Protein AF-A0A672RTH5-F1 (afdb_monomer_lite)

Radius of gyration: 23.2 Å; chains: 1; bounding box: 50×51×64 Å

Sequence (194 aa):
MLYKANLQDRAVLAMWSEKVSTVQQLNTDTLFKPFNPLLILLELYTNLVLFCKEQHFNREQTSVLISIIKTVHQFNTETPLNNTDHCMTYCSELLLCHSVRRPPFSIDLFSSEQVTLILFYFINTYMRHYFLYKCIFTPEVWSSLNSELRTIVQKEVRDEVMRLTSQLQQRLQDSADQLNDAISKLETNIKVKK

Organism: Sinocyclocheilus grahami (NCBI:txid75366)

Secondary structure (DSSP, 8-state):
------HHHHHHHHHHHHHHHHHHHTTTS-TT--S-HHHHHHHHHHHHHHHHHHTT--HHHHHHHHHHHHHHHHHHHT-SS--HHHHHHHHHHHHHHTTS-BTTTB---S-HHHHHHHHHHHHHHTGGGHHHHHHHH-HHHHHHS-HHHHHHHHHHHHHHHHHHHHHHHHHHHHHHHHHHHHHHHHHHHHHHT-

Foldseek 3Di:
DDDDDDPVVVVVVVVVVVVVVVVVVVQPVVPPQLDDVVVVLVVVLVVLVVLCVVVVADPVLSVLLSVLVVVLLCVLLVDLDDCLVVSLVSSLVSVVQACDDDPPRYDNRDHPVRSVVSSVCCCVPVSVCSVVSSCNRHVVNVVPDDPVVNVVSSVVVVVVVVVVVVVVVVVVVVVVVVVVVVVVVVVVVVVVVD

Structure (mmCIF, N/CA/C/O backbone):
data_AF-A0A672RTH5-F1
#
_entry.id   AF-A0A672RTH5-F1
#
loop_
_atom_site.group_PDB
_atom_site.id
_atom_site.type_symbol
_atom_site.label_atom_id
_atom_site.label_alt_id
_atom_site.label_comp_id
_atom_site.label_asym_id
_atom_site.label_entity_id
_atom_site.label_seq_id
_atom_site.pdbx_PDB_ins_code
_atom_site.Cartn_x
_atom_site.Cartn_y
_atom_site.Cartn_z
_atom_site.occupancy
_atom_site.B_iso_or_equiv
_atom_site.auth_seq_id
_atom_site.auth_comp_id
_atom_site.auth_asym_id
_atom_site.auth_atom_id
_atom_site.pdbx_PDB_model_num
ATOM 1 N N . MET A 1 1 ? 9.752 -28.899 50.472 1.00 34.78 1 MET A N 1
ATOM 2 C CA . MET A 1 1 ? 8.579 -29.331 49.681 1.00 34.78 1 MET A CA 1
ATOM 3 C C . MET A 1 1 ? 8.695 -28.724 48.293 1.00 34.78 1 MET A C 1
ATOM 5 O O . MET A 1 1 ? 8.242 -27.611 48.074 1.00 34.78 1 MET A O 1
ATOM 9 N N . LEU A 1 2 ? 9.421 -29.405 47.405 1.00 37.06 2 LEU A N 1
ATOM 10 C CA . LEU A 1 2 ? 9.704 -28.939 46.048 1.00 37.06 2 LEU A CA 1
ATOM 11 C C . LEU A 1 2 ? 8.569 -29.382 45.119 1.00 37.06 2 LEU A C 1
ATOM 13 O O . LEU A 1 2 ? 8.222 -30.563 45.079 1.00 37.06 2 LEU A O 1
ATOM 17 N N . TYR A 1 3 ? 7.981 -28.406 44.429 1.00 34.62 3 TYR A N 1
ATOM 18 C CA . TYR A 1 3 ? 6.912 -28.563 43.447 1.00 34.62 3 TYR A CA 1
ATOM 19 C C . TYR A 1 3 ? 7.301 -29.612 42.392 1.00 34.62 3 TYR A C 1
ATOM 21 O O . TYR A 1 3 ? 8.309 -29.466 41.699 1.00 34.62 3 TYR A O 1
ATOM 29 N N . LYS A 1 4 ? 6.496 -30.673 42.262 1.00 40.03 4 LYS A N 1
ATOM 30 C CA . LYS A 1 4 ? 6.578 -31.620 41.144 1.00 40.03 4 LYS A CA 1
ATOM 31 C C . LYS A 1 4 ? 6.144 -30.887 39.872 1.00 40.03 4 LYS A C 1
ATOM 33 O O . LYS A 1 4 ? 4.951 -30.755 39.619 1.00 40.03 4 LYS A O 1
ATOM 38 N N . ALA A 1 5 ? 7.107 -30.400 39.094 1.00 41.06 5 ALA A N 1
ATOM 39 C CA . ALA A 1 5 ? 6.863 -29.944 37.731 1.00 41.06 5 ALA A CA 1
ATOM 40 C C . ALA A 1 5 ? 6.354 -31.134 36.901 1.00 41.06 5 ALA A C 1
ATOM 42 O O . ALA A 1 5 ? 6.990 -32.189 36.841 1.00 41.06 5 ALA A O 1
ATOM 43 N N . ASN A 1 6 ? 5.161 -30.970 36.341 1.00 49.91 6 ASN A N 1
ATOM 44 C CA . ASN A 1 6 ? 4.395 -32.003 35.665 1.00 49.91 6 ASN A CA 1
ATOM 45 C C . ASN A 1 6 ? 5.096 -32.416 34.353 1.00 49.91 6 ASN A C 1
ATOM 47 O O . ASN A 1 6 ? 5.526 -31.565 33.576 1.00 49.91 6 ASN A O 1
ATOM 51 N N . LEU A 1 7 ? 5.231 -33.719 34.093 1.00 45.44 7 LEU A N 1
ATOM 52 C CA . LEU A 1 7 ? 5.937 -34.261 32.916 1.00 45.44 7 LEU A CA 1
ATOM 53 C C . LEU A 1 7 ? 5.303 -33.832 31.578 1.00 45.44 7 LEU A C 1
ATOM 55 O O . LEU A 1 7 ? 6.004 -33.730 30.573 1.00 45.44 7 LEU A O 1
ATOM 59 N N . GLN A 1 8 ? 4.003 -33.524 31.575 1.00 48.47 8 GLN A N 1
ATOM 60 C CA . GLN A 1 8 ? 3.289 -33.007 30.404 1.00 48.47 8 GLN A CA 1
ATOM 61 C C . GLN A 1 8 ? 3.732 -31.598 29.987 1.00 48.47 8 GLN A C 1
ATOM 63 O O . GLN A 1 8 ? 3.808 -31.334 28.790 1.00 48.47 8 GLN A O 1
ATOM 68 N N . ASP A 1 9 ? 4.121 -30.732 30.927 1.00 51.22 9 ASP A N 1
ATOM 69 C CA . ASP A 1 9 ? 4.593 -29.374 30.608 1.00 51.22 9 ASP A CA 1
ATOM 70 C C . ASP A 1 9 ? 5.939 -29.400 29.879 1.00 51.22 9 ASP A C 1
ATOM 72 O O . ASP A 1 9 ? 6.172 -28.657 28.928 1.00 51.22 9 ASP A O 1
ATOM 76 N N . ARG A 1 10 ? 6.829 -30.322 30.267 1.00 51.97 10 ARG A N 1
ATOM 77 C CA . ARG A 1 10 ? 8.128 -30.487 29.601 1.00 51.97 10 ARG A CA 1
ATOM 78 C C . ARG A 1 10 ? 7.992 -31.015 28.179 1.00 51.97 10 ARG A C 1
ATOM 80 O O . ARG A 1 10 ? 8.749 -30.586 27.318 1.00 51.97 10 ARG A O 1
ATOM 87 N N . ALA A 1 11 ? 7.033 -31.906 27.929 1.00 56.34 11 ALA A N 1
ATOM 88 C CA . ALA A 1 11 ? 6.763 -32.418 26.588 1.00 56.34 11 ALA A CA 1
ATOM 89 C C . ALA A 1 11 ? 6.192 -31.327 25.670 1.00 56.34 11 ALA A C 1
ATOM 91 O O . ALA A 1 11 ? 6.609 -31.214 24.521 1.00 56.34 11 ALA A O 1
ATOM 92 N N . VAL A 1 12 ? 5.293 -30.482 26.185 1.00 56.56 12 VAL A N 1
ATOM 93 C CA . VAL A 1 12 ? 4.728 -29.360 25.421 1.00 56.56 12 VAL A CA 1
ATOM 94 C C . VAL A 1 12 ? 5.788 -28.297 25.139 1.00 56.56 12 VAL A C 1
ATOM 96 O O . VAL A 1 12 ? 5.884 -27.851 24.000 1.00 56.56 12 VAL A O 1
ATOM 99 N N . LEU A 1 13 ? 6.625 -27.945 26.120 1.00 49.12 13 LEU A N 1
ATOM 100 C CA . LEU A 1 13 ? 7.729 -26.993 25.944 1.00 49.12 13 LEU A CA 1
ATOM 101 C C . LEU A 1 13 ? 8.818 -27.522 25.003 1.00 49.12 13 LEU A C 1
ATOM 103 O O . LEU A 1 13 ? 9.330 -26.763 24.185 1.00 49.12 13 LEU A O 1
ATOM 107 N N . ALA A 1 14 ? 9.142 -28.816 25.070 1.00 61.72 14 ALA A N 1
ATOM 108 C CA . ALA A 1 14 ? 10.072 -29.453 24.140 1.00 61.72 14 ALA A CA 1
ATOM 109 C C . ALA A 1 14 ? 9.509 -29.459 22.713 1.00 61.72 14 ALA A C 1
ATOM 111 O O . ALA A 1 14 ? 10.205 -29.063 21.786 1.00 61.72 14 ALA A O 1
ATOM 112 N N . MET A 1 15 ? 8.228 -29.798 22.551 1.00 56.53 15 MET A N 1
ATOM 113 C CA . MET A 1 15 ? 7.546 -29.768 21.257 1.00 56.53 15 MET A CA 1
ATOM 114 C C . MET A 1 15 ? 7.416 -28.337 20.706 1.00 56.53 15 MET A C 1
ATOM 116 O O . MET A 1 15 ? 7.514 -28.131 19.499 1.00 56.53 15 MET A O 1
ATOM 120 N N . TRP A 1 16 ? 7.225 -27.333 21.569 1.00 44.50 16 TRP A N 1
ATOM 121 C CA . TRP A 1 16 ? 7.252 -25.917 21.186 1.00 44.50 16 TRP A CA 1
ATOM 122 C C . TRP A 1 16 ? 8.653 -25.479 20.755 1.00 44.50 16 TRP A C 1
ATOM 124 O O . TRP A 1 16 ? 8.796 -24.872 19.700 1.00 44.50 16 TRP A O 1
ATOM 134 N N . SER A 1 17 ? 9.689 -25.839 21.515 1.00 49.50 17 SER A N 1
ATOM 135 C CA . SER A 1 17 ? 11.092 -25.542 21.198 1.00 49.50 17 SER A CA 1
ATOM 136 C C . SER A 1 17 ? 11.532 -26.201 19.888 1.00 49.50 17 SER A C 1
ATOM 138 O O . SER A 1 17 ? 12.190 -25.573 19.062 1.00 49.50 17 SER A O 1
ATOM 140 N N . GLU A 1 18 ? 11.124 -27.447 19.658 1.00 57.69 18 GLU A N 1
ATOM 141 C CA . GLU A 1 18 ? 11.403 -28.200 18.436 1.00 57.69 18 GLU A CA 1
ATOM 142 C C . GLU A 1 18 ? 10.660 -27.609 17.233 1.00 57.69 18 GLU A C 1
ATOM 144 O O . GLU A 1 18 ? 11.267 -27.401 16.184 1.00 57.69 18 GLU A O 1
ATOM 149 N N . LYS A 1 19 ? 9.384 -27.226 17.384 1.00 53.62 19 LYS A N 1
ATOM 150 C CA . LYS A 1 19 ? 8.639 -26.525 16.325 1.00 53.62 19 LYS A CA 1
ATOM 151 C C . LYS A 1 19 ? 9.220 -25.146 16.016 1.00 53.62 19 LYS A C 1
ATOM 153 O O . LYS A 1 19 ? 9.331 -24.806 14.843 1.00 53.62 19 LYS A O 1
ATOM 158 N N . VAL A 1 20 ? 9.639 -24.378 17.023 1.00 50.31 20 VAL A N 1
ATOM 159 C CA . VAL A 1 20 ? 10.316 -23.080 16.837 1.00 50.31 20 VAL A CA 1
ATOM 160 C C . VAL A 1 20 ? 11.661 -23.265 16.125 1.00 50.31 20 VAL A C 1
ATOM 162 O O . VAL A 1 20 ? 11.949 -22.538 15.177 1.00 50.31 20 VAL A O 1
ATOM 165 N N . SER A 1 21 ? 12.428 -24.294 16.493 1.00 45.19 21 SER A N 1
ATOM 166 C CA . SER A 1 21 ? 13.703 -24.636 15.844 1.00 45.19 21 SER A CA 1
ATOM 167 C C . SER A 1 21 ? 13.509 -25.118 14.402 1.00 45.19 21 SER A C 1
ATOM 169 O O . SER A 1 21 ? 14.270 -24.739 13.518 1.00 45.19 21 SER A O 1
ATOM 171 N N . THR A 1 22 ? 12.445 -25.881 14.133 1.00 43.81 22 THR A N 1
ATOM 172 C CA . THR A 1 22 ? 12.077 -26.348 12.785 1.00 43.81 22 THR A CA 1
ATOM 173 C C . THR A 1 22 ? 11.632 -25.181 11.899 1.00 43.81 22 THR A C 1
ATOM 175 O O . THR A 1 22 ? 11.985 -25.125 10.726 1.00 43.81 22 THR A O 1
ATOM 178 N N . VAL A 1 23 ? 10.913 -24.199 12.459 1.00 46.53 23 VAL A N 1
ATOM 179 C CA . VAL A 1 23 ? 10.558 -22.945 11.769 1.00 46.53 23 VAL A CA 1
ATOM 180 C C . VAL A 1 23 ? 11.800 -22.083 11.505 1.00 46.53 23 VAL A C 1
ATOM 182 O O . VAL A 1 23 ? 11.889 -21.449 10.456 1.00 46.53 23 VAL A O 1
ATOM 185 N N . GLN A 1 24 ? 12.789 -22.094 12.403 1.00 45.06 24 GLN A N 1
ATOM 186 C CA . GLN A 1 24 ? 14.072 -21.413 12.199 1.00 45.06 24 GLN A CA 1
ATOM 187 C C . GLN A 1 24 ? 14.968 -22.121 11.164 1.00 45.06 24 GLN A C 1
ATOM 189 O O . GLN A 1 24 ? 15.639 -21.438 10.395 1.00 45.06 24 GLN A O 1
ATOM 194 N N . GLN A 1 25 ? 14.946 -23.457 11.091 1.00 40.00 25 GLN A N 1
ATOM 195 C CA . GLN A 1 25 ? 15.714 -24.260 10.122 1.00 40.00 25 GLN A CA 1
ATOM 196 C C . GLN A 1 25 ? 15.083 -24.295 8.723 1.00 40.00 25 GLN A C 1
ATOM 198 O O . GLN A 1 25 ? 15.799 -24.249 7.728 1.00 40.00 25 GLN A O 1
ATOM 203 N N . LEU A 1 26 ? 13.752 -24.261 8.605 1.00 44.50 26 LEU A N 1
ATOM 204 C CA . LEU A 1 26 ? 13.079 -24.071 7.309 1.00 44.50 26 LEU A CA 1
ATOM 205 C C . LEU A 1 26 ? 13.414 -22.718 6.656 1.00 44.50 26 LEU A C 1
ATOM 207 O O . LEU A 1 26 ? 13.150 -22.526 5.473 1.00 44.50 26 LEU A O 1
ATOM 211 N N . ASN A 1 27 ? 14.020 -21.796 7.408 1.00 44.34 27 ASN A N 1
ATOM 212 C CA . ASN A 1 27 ? 14.435 -20.480 6.939 1.00 44.34 27 ASN A CA 1
ATOM 213 C C . ASN A 1 27 ? 15.866 -20.462 6.359 1.00 44.34 27 ASN A C 1
ATOM 215 O O . ASN A 1 27 ? 16.249 -19.476 5.729 1.00 44.34 27 ASN A O 1
ATOM 219 N N . THR A 1 28 ? 16.672 -21.516 6.559 1.00 38.19 28 THR A N 1
ATOM 220 C CA . THR A 1 28 ? 18.090 -21.526 6.147 1.00 38.19 28 THR A CA 1
ATOM 221 C C . THR A 1 28 ? 18.348 -22.172 4.784 1.00 38.19 28 THR A C 1
ATOM 223 O O . THR A 1 28 ? 19.305 -21.779 4.122 1.00 38.19 28 THR A O 1
ATOM 226 N N . ASP A 1 29 ? 17.477 -23.071 4.310 1.00 37.25 29 ASP A N 1
ATOM 227 C CA . ASP A 1 29 ? 17.684 -23.791 3.037 1.00 37.25 29 ASP A CA 1
ATOM 228 C C . ASP A 1 29 ? 17.008 -23.132 1.813 1.00 37.25 29 ASP A C 1
ATOM 230 O O . ASP A 1 29 ? 17.307 -23.467 0.668 1.00 37.25 29 ASP A O 1
ATOM 234 N N . THR A 1 30 ? 16.172 -22.103 2.005 1.00 44.94 30 THR A N 1
ATOM 235 C CA . THR A 1 30 ? 15.663 -21.215 0.934 1.00 44.94 30 THR A CA 1
ATOM 236 C C . THR A 1 30 ? 16.650 -20.090 0.600 1.00 44.94 30 THR A C 1
ATOM 238 O O . THR A 1 30 ? 16.316 -18.903 0.615 1.00 44.94 30 THR A O 1
ATOM 241 N N . LEU A 1 31 ? 17.888 -20.469 0.283 1.00 41.38 31 LEU A N 1
ATOM 242 C CA . LEU A 1 31 ? 19.072 -19.613 0.137 1.00 41.38 31 LEU A CA 1
ATOM 243 C C . LEU A 1 31 ? 19.035 -18.578 -1.017 1.00 41.38 31 LEU A C 1
ATOM 245 O O . LEU A 1 31 ? 20.092 -18.175 -1.476 1.00 41.38 31 LEU A O 1
ATOM 249 N N . PHE A 1 32 ? 17.884 -18.112 -1.517 1.00 44.34 32 PHE A N 1
ATOM 250 C CA . PHE A 1 32 ? 17.842 -16.988 -2.477 1.00 44.34 32 PHE A CA 1
ATOM 251 C C . PHE A 1 32 ? 16.507 -16.213 -2.547 1.00 44.34 32 PHE A C 1
ATOM 253 O O . PHE A 1 32 ? 16.182 -15.625 -3.576 1.00 44.34 32 PHE A O 1
ATOM 260 N N . LYS A 1 33 ? 15.730 -16.135 -1.457 1.00 47.97 33 LYS A N 1
ATOM 261 C CA . LYS A 1 33 ? 14.714 -15.073 -1.291 1.00 47.97 33 LYS A CA 1
ATOM 262 C C . LYS A 1 33 ? 14.813 -14.488 0.118 1.00 47.97 33 LYS A C 1
ATOM 264 O O . LYS A 1 33 ? 14.181 -15.010 1.026 1.00 47.97 33 LYS A O 1
ATOM 269 N N . PRO A 1 34 ? 15.598 -13.416 0.322 1.00 53.06 34 PRO A N 1
ATOM 270 C CA . PRO A 1 34 ? 15.843 -12.872 1.659 1.00 53.06 34 PRO A CA 1
ATOM 271 C C . PRO A 1 34 ? 14.589 -12.301 2.349 1.00 53.06 34 PRO A C 1
ATOM 273 O O . PRO A 1 34 ? 14.655 -11.972 3.529 1.00 53.06 34 PRO A O 1
ATOM 276 N N . PHE A 1 35 ? 13.447 -12.210 1.654 1.00 62.56 35 PHE A N 1
ATOM 277 C CA . PHE A 1 35 ? 12.228 -11.565 2.139 1.00 62.56 35 PHE A CA 1
ATOM 278 C C . PHE A 1 35 ? 10.997 -12.405 1.812 1.00 62.56 35 PHE A C 1
ATOM 280 O O . PHE A 1 35 ? 10.855 -12.870 0.682 1.00 62.56 35 PHE A O 1
ATOM 287 N N . ASN A 1 36 ? 10.097 -12.573 2.788 1.00 75.62 36 ASN A N 1
ATOM 288 C CA . ASN A 1 36 ? 8.790 -13.192 2.578 1.00 75.62 36 ASN A CA 1
ATOM 289 C C . ASN A 1 36 ? 7.827 -12.134 2.001 1.00 75.62 36 ASN A C 1
ATOM 291 O O . ASN A 1 36 ? 7.369 -11.269 2.754 1.00 75.62 36 ASN A O 1
ATOM 295 N N . PRO A 1 37 ? 7.492 -12.175 0.694 1.00 81.62 37 PRO A N 1
ATOM 296 C CA . PRO A 1 37 ? 6.686 -11.128 0.065 1.00 81.62 37 PRO A CA 1
ATOM 297 C C . PRO A 1 37 ? 5.275 -11.043 0.662 1.00 81.62 37 PRO A C 1
ATOM 299 O O . PRO A 1 37 ? 4.677 -9.971 0.701 1.00 81.62 37 PRO A O 1
ATOM 302 N N . LEU A 1 38 ? 4.751 -12.162 1.178 1.00 83.50 38 LEU A N 1
ATOM 303 C CA . LEU A 1 38 ? 3.429 -12.209 1.800 1.00 83.50 38 LEU A CA 1
ATOM 304 C C . LEU A 1 38 ? 3.384 -11.424 3.111 1.00 83.50 38 LEU A C 1
ATOM 306 O O . LEU A 1 38 ? 2.392 -10.747 3.365 1.00 83.50 38 LEU A O 1
ATOM 310 N N . LEU A 1 39 ? 4.447 -11.484 3.920 1.00 83.50 39 LEU A N 1
ATOM 311 C CA . LEU A 1 39 ? 4.517 -10.750 5.187 1.00 83.50 39 LEU A CA 1
ATOM 312 C C . LEU A 1 39 ? 4.498 -9.238 4.941 1.00 83.50 39 LEU A C 1
ATOM 314 O O . LEU A 1 39 ? 3.754 -8.508 5.586 1.00 83.50 39 LEU A O 1
ATOM 318 N N . ILE A 1 40 ? 5.257 -8.795 3.942 1.00 86.31 40 ILE A N 1
ATOM 319 C CA . ILE A 1 40 ? 5.381 -7.383 3.577 1.00 86.31 40 ILE A CA 1
ATOM 320 C C . ILE A 1 40 ? 4.063 -6.844 3.006 1.00 86.31 40 ILE A C 1
ATOM 322 O O . ILE A 1 40 ? 3.649 -5.736 3.341 1.00 86.31 40 ILE A O 1
ATOM 326 N N . LEU A 1 41 ? 3.354 -7.638 2.194 1.00 88.88 41 LEU A N 1
ATOM 327 C CA . LEU A 1 41 ? 2.007 -7.280 1.738 1.00 88.88 41 LEU A CA 1
ATOM 328 C C . LEU A 1 41 ? 1.002 -7.233 2.887 1.00 88.88 41 LEU A C 1
ATOM 330 O O . LEU A 1 41 ? 0.209 -6.297 2.965 1.00 88.88 41 LEU A O 1
ATOM 334 N N . LEU A 1 42 ? 1.017 -8.234 3.770 1.00 87.31 42 LEU A N 1
ATOM 335 C CA . LEU A 1 42 ? 0.124 -8.276 4.925 1.00 87.31 42 LEU A CA 1
ATOM 336 C C . LEU A 1 42 ? 0.301 -7.026 5.785 1.00 87.31 42 LEU A C 1
ATOM 338 O O . LEU A 1 42 ? -0.682 -6.429 6.218 1.00 87.31 42 LEU A O 1
ATOM 342 N N . GLU A 1 43 ? 1.540 -6.613 5.998 1.00 86.75 43 GLU A N 1
ATOM 343 C CA . GLU A 1 43 ? 1.863 -5.419 6.756 1.00 86.75 43 GLU A CA 1
ATOM 344 C C . GLU A 1 43 ? 1.427 -4.133 6.062 1.00 86.75 43 GLU A C 1
ATOM 346 O O . GLU A 1 43 ? 0.786 -3.297 6.698 1.00 86.75 43 GLU A O 1
ATOM 351 N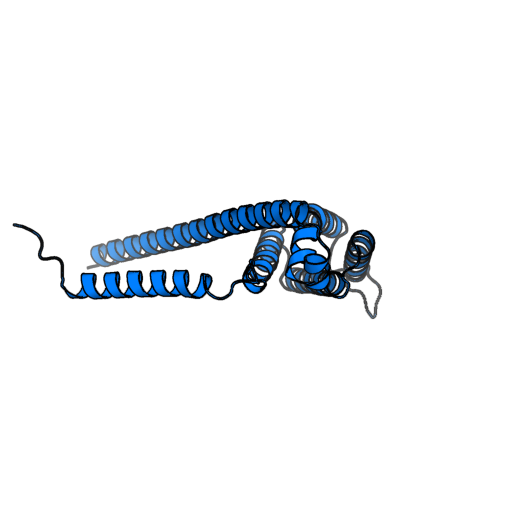 N . LEU A 1 44 ? 1.680 -4.005 4.756 1.00 90.19 44 LEU A N 1
ATOM 352 C CA . LEU A 1 44 ? 1.176 -2.889 3.956 1.00 90.19 44 LEU A CA 1
ATOM 353 C C . LEU A 1 44 ? -0.343 -2.733 4.124 1.00 90.19 44 LEU A C 1
ATOM 355 O O . LEU A 1 44 ? -0.824 -1.648 4.451 1.00 90.19 44 LEU A O 1
ATOM 359 N N . TYR A 1 45 ? -1.106 -3.817 3.956 1.00 93.56 45 TYR A N 1
ATOM 360 C CA . TYR A 1 45 ? -2.564 -3.765 4.085 1.00 93.56 45 TYR A CA 1
ATOM 361 C C . TYR A 1 45 ? -3.027 -3.574 5.532 1.00 93.56 45 TYR A C 1
ATOM 363 O O . TYR A 1 45 ? -4.014 -2.881 5.769 1.00 93.56 45 TYR A O 1
ATOM 371 N N . THR A 1 46 ? -2.311 -4.132 6.509 1.00 91.44 46 THR A N 1
ATOM 372 C CA . THR A 1 46 ? -2.618 -3.937 7.933 1.00 91.44 46 THR A CA 1
ATOM 373 C C . THR A 1 46 ? -2.444 -2.475 8.325 1.00 91.44 46 THR A C 1
ATOM 375 O O . THR A 1 46 ? -3.343 -1.893 8.929 1.00 91.44 46 THR A O 1
ATOM 378 N N . ASN A 1 47 ? -1.326 -1.857 7.942 1.00 91.81 47 ASN A N 1
ATOM 379 C CA . ASN A 1 47 ? -1.056 -0.448 8.211 1.00 91.81 47 ASN A CA 1
ATOM 380 C C . ASN A 1 47 ? -2.063 0.461 7.501 1.00 91.81 47 ASN A C 1
ATOM 382 O O . ASN A 1 47 ? -2.511 1.445 8.089 1.00 91.81 47 ASN A O 1
ATOM 386 N N . LEU A 1 48 ? -2.484 0.102 6.285 1.00 94.69 48 LEU A N 1
ATOM 387 C CA . LEU A 1 48 ? -3.503 0.846 5.551 1.00 94.69 48 LEU A CA 1
ATOM 388 C C . LEU A 1 48 ? -4.871 0.799 6.246 1.00 94.69 48 LEU A C 1
ATOM 390 O O . LEU A 1 48 ? -5.542 1.822 6.359 1.00 94.69 48 LEU A O 1
ATOM 394 N N . VAL A 1 49 ? -5.279 -0.369 6.752 1.00 94.44 49 VAL A N 1
ATOM 395 C CA . VAL A 1 49 ? -6.529 -0.521 7.518 1.00 94.44 49 VAL A CA 1
ATOM 396 C C . VAL A 1 49 ? -6.468 0.251 8.837 1.00 94.44 49 VAL A C 1
ATOM 398 O O . VAL A 1 49 ? -7.458 0.873 9.223 1.00 94.44 49 VAL A O 1
ATOM 401 N N . LEU A 1 50 ? -5.322 0.242 9.524 1.00 93.56 50 LEU A N 1
ATOM 402 C CA . LEU A 1 50 ? -5.128 1.028 10.746 1.00 93.56 50 LEU A CA 1
ATOM 403 C C . LEU A 1 50 ? -5.254 2.526 10.470 1.00 93.56 50 LEU A C 1
ATOM 405 O O . LEU A 1 50 ? -6.013 3.196 11.163 1.00 93.56 50 LEU A O 1
ATOM 409 N N . PHE A 1 51 ? -4.618 3.017 9.405 1.00 95.56 51 PHE A N 1
ATOM 410 C CA . PHE A 1 51 ? -4.774 4.398 8.954 1.00 95.56 51 PHE A CA 1
ATOM 411 C C . PHE A 1 51 ? -6.242 4.744 8.667 1.00 95.56 51 PHE A C 1
ATOM 413 O O . PHE A 1 51 ? -6.748 5.743 9.170 1.00 95.56 51 PHE A O 1
ATOM 420 N N . CYS A 1 52 ? -6.966 3.891 7.933 1.00 96.06 52 CYS A N 1
ATOM 421 C CA . CYS A 1 52 ? -8.395 4.102 7.665 1.00 96.06 52 CYS A CA 1
ATOM 422 C C . CYS A 1 52 ? -9.210 4.207 8.961 1.00 96.06 52 CYS A C 1
ATOM 424 O O . CYS A 1 52 ? -10.102 5.046 9.072 1.00 96.06 52 CYS A O 1
ATOM 426 N N . LYS A 1 53 ? -8.893 3.369 9.955 1.00 94.12 53 LYS A N 1
ATOM 427 C CA . LYS A 1 53 ? -9.554 3.380 11.263 1.00 94.12 53 LYS A CA 1
ATOM 428 C C . LYS A 1 53 ? -9.262 4.666 12.041 1.00 94.12 53 LYS A C 1
ATOM 430 O O . LYS A 1 53 ? -10.185 5.218 12.633 1.00 94.12 53 LYS A O 1
ATOM 435 N N . GLU A 1 54 ? -8.016 5.133 12.037 1.00 95.44 54 GLU A N 1
ATOM 436 C CA . GLU A 1 54 ? -7.598 6.386 12.684 1.00 95.44 54 GLU A CA 1
ATOM 437 C C . GLU A 1 54 ? -8.250 7.616 12.044 1.00 95.44 54 GLU A C 1
ATOM 439 O O . GLU A 1 54 ? -8.623 8.547 12.748 1.00 95.44 54 GLU A O 1
ATOM 444 N N . GLN A 1 55 ? -8.446 7.598 10.722 1.00 94.44 55 GLN A N 1
ATOM 445 C CA . GLN A 1 55 ? -9.123 8.666 9.977 1.00 94.44 55 GLN A CA 1
ATOM 446 C C . GLN A 1 55 ? -10.653 8.504 9.919 1.00 94.44 55 GLN A C 1
ATOM 448 O O . GLN A 1 55 ? -11.327 9.246 9.206 1.00 94.44 55 GLN A O 1
ATOM 453 N N . HIS A 1 56 ? -11.212 7.537 10.657 1.00 95.19 56 HIS A N 1
ATOM 454 C CA . HIS A 1 56 ? -12.648 7.248 10.718 1.00 95.19 56 HIS A CA 1
ATOM 455 C C . HIS A 1 56 ? -13.310 6.992 9.351 1.00 95.19 56 HIS A C 1
ATOM 457 O O . HIS A 1 56 ? -14.473 7.339 9.136 1.00 95.19 56 HIS A O 1
ATOM 463 N N . PHE A 1 57 ? -12.591 6.362 8.421 1.00 93.88 57 PHE A N 1
ATOM 464 C CA . PHE A 1 57 ? -13.150 5.990 7.124 1.00 93.88 57 PHE A CA 1
ATOM 465 C C . PHE A 1 57 ? -14.209 4.898 7.272 1.00 93.88 57 PHE A C 1
ATOM 467 O O . PHE A 1 57 ? -14.078 3.967 8.072 1.00 93.88 57 PHE A O 1
ATOM 474 N N . ASN A 1 58 ? -15.265 4.994 6.466 1.00 92.75 58 ASN A N 1
ATOM 475 C CA . ASN A 1 58 ? -16.296 3.966 6.411 1.00 92.75 58 ASN A CA 1
ATOM 476 C C . ASN A 1 58 ? -15.795 2.707 5.673 1.00 92.75 58 ASN A C 1
ATOM 478 O O . ASN A 1 58 ? -14.668 2.636 5.163 1.00 92.75 58 ASN A O 1
ATOM 482 N N . ARG A 1 59 ? -16.634 1.669 5.647 1.00 91.88 59 ARG A N 1
ATOM 483 C CA . ARG A 1 59 ? -16.280 0.372 5.061 1.00 91.88 59 ARG A CA 1
ATOM 484 C C . ARG A 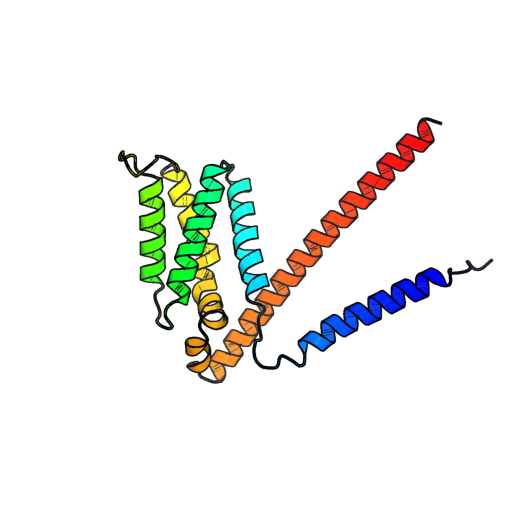1 59 ? -16.002 0.488 3.563 1.00 91.88 59 ARG A C 1
ATOM 486 O O . ARG A 1 59 ? -15.057 -0.125 3.069 1.00 91.88 59 ARG A O 1
ATOM 493 N N . GLU A 1 60 ? -16.807 1.270 2.857 1.00 91.00 60 GLU A N 1
ATOM 494 C CA . GLU A 1 60 ? -16.713 1.493 1.419 1.00 91.00 60 GLU A CA 1
ATOM 495 C C . GLU A 1 60 ? -15.415 2.234 1.069 1.00 91.00 60 GLU A C 1
ATOM 497 O O . GLU A 1 60 ? -14.644 1.760 0.236 1.00 91.00 60 GLU A O 1
ATOM 502 N N . GLN A 1 61 ? -15.116 3.327 1.774 1.00 92.69 61 GLN A N 1
ATOM 503 C CA . GLN A 1 61 ? -13.875 4.101 1.671 1.00 92.69 61 GLN A CA 1
ATOM 504 C C . GLN A 1 61 ? -12.645 3.229 1.920 1.00 92.69 61 GLN A C 1
ATOM 506 O O . GLN A 1 61 ? -11.713 3.224 1.118 1.00 92.69 61 GLN A O 1
ATOM 511 N N . THR A 1 62 ? -12.661 2.441 2.997 1.00 94.38 62 THR A N 1
ATOM 512 C CA . THR A 1 62 ? -11.563 1.527 3.341 1.00 94.38 62 THR A CA 1
ATOM 513 C C . THR A 1 62 ? -11.345 0.493 2.236 1.00 94.38 62 THR A C 1
ATOM 515 O O . THR A 1 62 ? -10.219 0.277 1.793 1.00 94.38 62 THR A O 1
ATOM 518 N N . SER A 1 63 ? -12.424 -0.122 1.741 1.00 93.94 63 SER A N 1
ATOM 519 C CA . SER A 1 63 ? -12.353 -1.120 0.670 1.00 93.94 63 SER A CA 1
ATOM 520 C C . SER A 1 63 ? -11.798 -0.533 -0.628 1.00 93.94 63 SER A C 1
ATOM 522 O O . SER A 1 63 ? -10.964 -1.164 -1.279 1.00 93.94 63 SER A O 1
ATOM 524 N N . VAL A 1 64 ? -12.251 0.664 -1.010 1.00 94.06 64 VAL A N 1
ATOM 525 C CA . VAL A 1 64 ? -11.773 1.345 -2.218 1.00 94.06 64 VAL A CA 1
ATOM 526 C C . VAL A 1 64 ? -10.308 1.726 -2.068 1.00 94.06 64 VAL A C 1
ATOM 528 O O . VAL A 1 64 ? -9.523 1.435 -2.965 1.00 94.06 64 VAL A O 1
ATOM 531 N N . LEU A 1 65 ? -9.902 2.283 -0.925 1.00 95.19 65 LEU A N 1
ATOM 532 C CA . LEU A 1 65 ? -8.511 2.661 -0.704 1.00 95.19 65 LEU A CA 1
ATOM 533 C C . LEU A 1 65 ? -7.568 1.449 -0.744 1.00 95.19 65 LEU A C 1
ATOM 535 O O . LEU A 1 65 ? -6.533 1.502 -1.405 1.00 95.19 65 LEU A O 1
ATOM 539 N N . ILE A 1 66 ? -7.944 0.327 -0.121 1.00 94.88 66 ILE A N 1
ATOM 540 C CA . ILE A 1 66 ? -7.187 -0.932 -0.229 1.00 94.88 66 ILE A CA 1
ATOM 541 C C . ILE A 1 66 ? -7.055 -1.365 -1.692 1.00 94.88 66 ILE A C 1
ATOM 543 O O . ILE A 1 66 ? -5.969 -1.767 -2.114 1.00 94.88 66 ILE A O 1
ATOM 547 N N . SER A 1 67 ? -8.133 -1.261 -2.474 1.00 95.50 67 SER A N 1
ATOM 548 C CA . SER A 1 67 ? -8.104 -1.595 -3.898 1.00 95.50 67 SER A CA 1
ATOM 549 C C . SER A 1 67 ? -7.167 -0.679 -4.685 1.00 95.50 67 SER A C 1
ATOM 551 O O . SER A 1 67 ? -6.372 -1.184 -5.470 1.00 95.50 67 SER A O 1
ATOM 553 N N . ILE A 1 68 ? -7.212 0.638 -4.456 1.00 94.69 68 ILE A N 1
ATOM 554 C CA . ILE A 1 68 ? -6.326 1.611 -5.115 1.00 94.69 68 ILE A CA 1
ATOM 555 C C . ILE A 1 68 ? -4.864 1.260 -4.835 1.00 94.69 68 ILE A C 1
ATOM 557 O O . ILE A 1 68 ? -4.084 1.092 -5.769 1.00 94.69 68 ILE A O 1
ATOM 561 N N . ILE A 1 69 ? -4.495 1.080 -3.563 1.00 95.69 69 ILE A N 1
ATOM 562 C CA . ILE A 1 69 ? -3.112 0.763 -3.180 1.00 95.69 69 ILE A CA 1
ATOM 563 C C . ILE A 1 69 ? -2.664 -0.581 -3.756 1.00 95.69 69 ILE A C 1
ATOM 565 O O . ILE A 1 69 ? -1.539 -0.696 -4.244 1.00 95.69 69 ILE A O 1
ATOM 569 N N . LYS A 1 70 ? -3.544 -1.589 -3.764 1.00 94.94 70 LYS A N 1
ATOM 570 C CA . LYS A 1 70 ? -3.270 -2.878 -4.406 1.00 94.94 70 LYS A CA 1
ATOM 571 C C . LYS A 1 70 ? -2.975 -2.707 -5.896 1.00 94.94 70 LYS A C 1
ATOM 573 O O . LYS A 1 70 ? -1.975 -3.235 -6.375 1.00 94.94 70 LYS A O 1
ATOM 578 N N . THR A 1 71 ? -3.820 -1.976 -6.618 1.00 95.44 71 THR A N 1
ATOM 579 C CA . THR A 1 71 ? -3.674 -1.759 -8.062 1.00 95.44 71 THR A CA 1
ATOM 580 C C . THR A 1 71 ? -2.414 -0.954 -8.385 1.00 95.44 71 THR A C 1
ATOM 582 O O . THR A 1 71 ? -1.671 -1.324 -9.290 1.00 95.44 71 THR A O 1
ATOM 585 N N . VAL A 1 72 ? -2.096 0.077 -7.596 1.00 95.19 72 VAL A N 1
ATOM 586 C CA . VAL A 1 72 ? -0.836 0.828 -7.723 1.00 95.19 72 VAL A CA 1
ATOM 587 C C . VAL A 1 72 ? 0.374 -0.067 -7.451 1.00 95.19 72 VAL A C 1
ATOM 589 O O . VAL A 1 72 ? 1.366 0.011 -8.170 1.00 95.19 72 VAL A O 1
ATOM 592 N N . HIS A 1 73 ? 0.307 -0.956 -6.456 1.00 94.56 73 HIS A N 1
ATOM 593 C CA . HIS A 1 73 ? 1.395 -1.892 -6.179 1.00 94.56 73 HIS A CA 1
ATOM 594 C C . HIS A 1 73 ? 1.597 -2.921 -7.294 1.00 94.56 73 HIS A C 1
ATOM 596 O O . HIS A 1 73 ? 2.737 -3.231 -7.639 1.00 94.56 73 HIS A O 1
ATOM 602 N N . GLN A 1 74 ? 0.520 -3.413 -7.902 1.00 93.50 74 GLN A N 1
ATOM 603 C CA . GLN A 1 74 ? 0.612 -4.266 -9.088 1.00 93.50 74 GLN A CA 1
ATOM 604 C C . GLN A 1 74 ? 1.290 -3.517 -10.241 1.00 93.50 74 GLN A C 1
ATOM 606 O O . GLN A 1 74 ? 2.332 -3.961 -10.711 1.00 93.50 74 GLN A O 1
ATOM 611 N N . PHE A 1 75 ? 0.811 -2.316 -10.575 1.00 93.19 75 PHE A N 1
ATOM 612 C CA . PHE A 1 75 ? 1.418 -1.466 -11.605 1.00 93.19 75 PHE A CA 1
ATOM 613 C C . PHE A 1 75 ? 2.903 -1.156 -11.341 1.00 93.19 75 PHE A C 1
ATOM 615 O O . PHE A 1 75 ? 3.732 -1.172 -12.251 1.00 93.19 75 PHE A O 1
ATOM 622 N N . ASN A 1 76 ? 3.276 -0.902 -10.083 1.00 91.25 76 ASN A N 1
ATOM 623 C CA . ASN A 1 76 ? 4.673 -0.723 -9.701 1.00 91.25 76 ASN A CA 1
ATOM 624 C C . ASN A 1 76 ? 5.501 -1.972 -10.052 1.00 91.25 76 ASN A C 1
ATOM 626 O O . ASN A 1 76 ? 6.555 -1.875 -10.669 1.00 91.25 76 ASN A O 1
ATOM 630 N N . THR A 1 77 ? 5.019 -3.154 -9.688 1.00 90.56 77 THR A N 1
ATOM 631 C CA . THR A 1 77 ? 5.801 -4.400 -9.754 1.00 90.56 77 THR A CA 1
ATOM 632 C C . THR A 1 77 ? 5.820 -5.069 -11.131 1.00 90.56 77 THR A C 1
ATOM 634 O O . THR A 1 77 ? 6.692 -5.899 -11.378 1.00 90.56 77 THR A O 1
ATOM 637 N N . GLU A 1 78 ? 4.937 -4.658 -12.047 1.00 89.31 78 GLU A N 1
ATOM 638 C CA . GLU A 1 78 ? 4.850 -5.139 -13.439 1.00 89.31 78 GLU A CA 1
ATOM 639 C C . GLU A 1 78 ? 6.075 -4.818 -14.308 1.00 89.31 78 GLU A C 1
ATOM 641 O O . GLU A 1 78 ? 6.304 -5.472 -15.324 1.00 89.31 78 GLU A O 1
ATOM 646 N N . THR A 1 79 ? 6.867 -3.812 -13.937 1.00 85.00 79 THR A N 1
ATOM 647 C CA . THR A 1 79 ? 8.046 -3.389 -14.701 1.00 85.00 79 THR A CA 1
ATOM 648 C C . THR A 1 79 ? 9.275 -3.300 -13.806 1.00 85.00 79 THR A C 1
ATOM 650 O O . THR A 1 79 ? 9.156 -2.849 -12.669 1.00 85.00 79 THR A O 1
ATOM 653 N N . PRO A 1 80 ? 10.479 -3.656 -14.291 1.00 79.38 80 PRO A N 1
ATOM 654 C CA . PRO A 1 80 ? 11.721 -3.420 -13.559 1.00 79.38 80 PRO A CA 1
ATOM 655 C C . PRO A 1 80 ? 12.179 -1.961 -13.592 1.00 79.38 80 PRO A C 1
ATOM 657 O O . PRO A 1 80 ? 13.051 -1.562 -12.823 1.00 79.38 80 PRO A O 1
ATOM 660 N N . LEU A 1 81 ? 11.602 -1.142 -14.470 1.00 82.62 81 LEU A N 1
ATOM 661 C CA . LEU A 1 81 ? 12.001 0.251 -14.618 1.00 82.62 81 LEU A CA 1
ATOM 662 C C . LEU A 1 81 ? 11.509 1.102 -13.446 1.00 82.62 81 LEU A C 1
ATOM 664 O O . LEU A 1 81 ? 10.498 0.798 -12.807 1.00 82.62 81 LEU A O 1
ATOM 668 N N . ASN A 1 82 ? 12.217 2.202 -13.186 1.00 82.81 82 ASN A N 1
ATOM 669 C CA . ASN A 1 82 ? 11.745 3.205 -12.244 1.00 82.81 82 ASN A CA 1
ATOM 670 C C . ASN A 1 82 ? 10.457 3.849 -12.776 1.00 82.81 82 ASN A C 1
ATOM 672 O O . ASN A 1 82 ? 10.493 4.569 -13.768 1.00 82.81 82 ASN A O 1
ATOM 676 N N . ASN A 1 83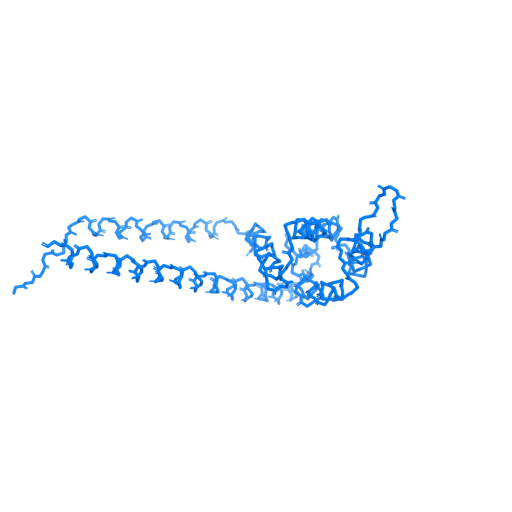 ? 9.337 3.605 -12.102 1.00 89.50 83 ASN A N 1
ATOM 677 C CA . ASN A 1 83 ? 8.034 4.173 -12.419 1.00 89.50 83 ASN A CA 1
ATOM 678 C C . ASN A 1 83 ? 7.442 4.933 -11.222 1.00 89.50 83 ASN A C 1
ATOM 680 O O . ASN A 1 83 ? 6.225 5.007 -11.088 1.00 89.50 83 ASN A O 1
ATOM 684 N N . THR A 1 84 ? 8.295 5.514 -10.370 1.00 87.44 84 THR A N 1
ATOM 685 C CA . THR A 1 84 ? 7.903 6.308 -9.188 1.00 87.44 84 THR A CA 1
ATOM 686 C C . THR A 1 84 ? 6.901 7.409 -9.545 1.00 87.44 84 THR A C 1
ATOM 688 O O . THR A 1 84 ? 5.815 7.456 -8.964 1.00 87.44 84 THR A O 1
ATOM 691 N N . ASP A 1 85 ? 7.224 8.245 -10.537 1.00 86.94 85 ASP A N 1
ATOM 692 C CA . ASP A 1 85 ? 6.355 9.351 -10.959 1.00 86.94 85 ASP A CA 1
ATOM 693 C C . ASP A 1 85 ? 5.028 8.828 -11.515 1.00 86.94 85 ASP A C 1
ATOM 695 O O . ASP A 1 85 ? 3.960 9.303 -11.138 1.00 86.94 85 ASP A O 1
ATOM 699 N N . HIS A 1 86 ? 5.076 7.769 -12.329 1.00 91.31 86 HIS A N 1
ATOM 700 C CA . HIS A 1 86 ? 3.875 7.130 -12.863 1.00 91.31 86 HIS A CA 1
ATOM 701 C C . HIS A 1 86 ? 2.997 6.520 -11.764 1.00 91.31 86 HIS A C 1
ATOM 703 O O . HIS A 1 86 ? 1.781 6.646 -11.836 1.00 91.31 86 HIS A O 1
ATOM 709 N N . CYS A 1 87 ? 3.577 5.900 -10.731 1.00 91.81 87 CYS A N 1
ATOM 710 C CA . CYS A 1 87 ? 2.824 5.373 -9.590 1.00 91.81 87 CYS A CA 1
ATOM 711 C C . CYS A 1 87 ? 2.136 6.497 -8.807 1.00 91.81 87 CYS A C 1
ATOM 713 O O . CYS A 1 87 ? 0.990 6.340 -8.385 1.00 91.81 87 CYS A O 1
ATOM 715 N N . MET A 1 88 ? 2.818 7.633 -8.633 1.00 91.50 88 MET A N 1
ATOM 716 C CA . MET A 1 88 ? 2.257 8.804 -7.962 1.00 91.50 88 MET A CA 1
ATOM 717 C C . MET A 1 88 ? 1.103 9.415 -8.765 1.00 91.50 88 MET A C 1
ATOM 719 O O . MET A 1 88 ? 0.031 9.673 -8.210 1.00 91.50 88 MET A O 1
ATOM 723 N N . THR A 1 89 ? 1.292 9.601 -10.074 1.00 91.62 89 THR A N 1
ATOM 724 C CA . THR A 1 89 ? 0.237 10.071 -10.981 1.00 91.62 89 THR A CA 1
ATOM 725 C C . THR A 1 89 ? -0.944 9.111 -10.981 1.00 91.62 89 THR A C 1
ATOM 727 O O . THR A 1 89 ? -2.071 9.543 -10.764 1.00 91.62 89 THR A O 1
ATOM 730 N N . TYR A 1 90 ? -0.695 7.810 -11.118 1.00 93.56 90 TYR A N 1
ATOM 731 C CA . TYR A 1 90 ? -1.749 6.805 -11.186 1.00 93.56 90 TYR A CA 1
ATOM 732 C C . TYR A 1 90 ? -2.568 6.719 -9.890 1.00 93.56 90 TYR A C 1
ATOM 734 O O . TYR A 1 90 ? -3.796 6.690 -9.928 1.00 93.56 90 TYR A O 1
ATOM 742 N N . CYS A 1 91 ? -1.908 6.765 -8.728 1.00 93.12 91 CYS A N 1
ATOM 743 C CA . CYS A 1 91 ? -2.587 6.838 -7.432 1.00 93.12 91 CYS A CA 1
ATOM 744 C C . CYS A 1 91 ? -3.466 8.096 -7.327 1.00 93.12 91 CYS A C 1
ATOM 746 O O . CYS A 1 91 ? -4.625 8.021 -6.916 1.00 93.12 91 CYS A O 1
ATOM 748 N N . SER A 1 92 ? -2.934 9.243 -7.758 1.00 91.94 92 SER A N 1
ATOM 749 C CA . SER A 1 92 ? -3.653 10.521 -7.741 1.00 91.94 92 SER A CA 1
ATOM 750 C C . SER A 1 92 ? -4.876 10.503 -8.660 1.00 91.94 92 SER A C 1
ATOM 752 O O . SER A 1 92 ? -5.947 10.946 -8.256 1.00 91.94 92 SER A O 1
ATOM 754 N N . GLU A 1 93 ? -4.753 9.952 -9.868 1.00 91.31 93 GLU A N 1
ATOM 755 C CA . GLU A 1 93 ? -5.861 9.805 -10.818 1.00 91.31 93 GLU A CA 1
ATOM 756 C C . GLU A 1 93 ? -6.969 8.907 -10.265 1.00 91.31 93 GLU A C 1
ATOM 758 O O . GLU A 1 93 ? -8.136 9.301 -10.277 1.00 91.31 93 GLU A O 1
ATOM 763 N N . LEU A 1 94 ? -6.611 7.742 -9.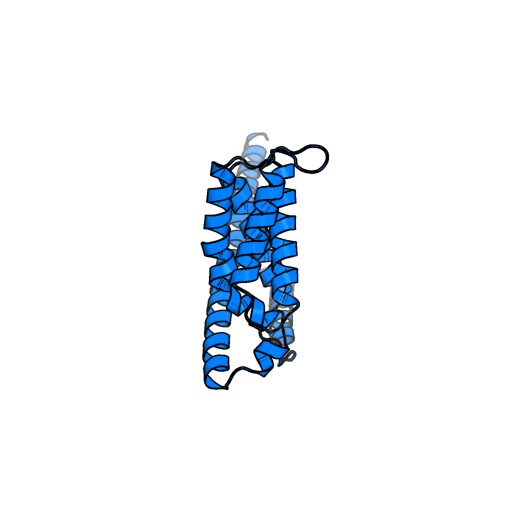713 1.00 91.19 94 LEU A N 1
ATOM 764 C CA . LEU A 1 94 ? -7.574 6.833 -9.089 1.00 91.19 94 LEU A CA 1
ATOM 765 C C . LEU A 1 94 ? -8.312 7.513 -7.929 1.00 91.19 94 LEU A C 1
ATOM 767 O O . LEU A 1 94 ? -9.538 7.441 -7.854 1.00 91.19 94 LEU A O 1
ATOM 771 N N . LEU A 1 95 ? -7.599 8.226 -7.053 1.00 90.31 95 LEU A N 1
ATOM 772 C CA . LEU A 1 95 ? -8.225 8.961 -5.951 1.00 90.31 95 LEU A CA 1
ATOM 773 C C . LEU A 1 95 ? -9.166 10.053 -6.459 1.00 90.31 95 LEU A C 1
ATOM 775 O O . LEU A 1 95 ? -10.291 10.159 -5.971 1.00 90.31 95 LEU A O 1
ATOM 779 N N . LEU A 1 96 ? -8.766 10.821 -7.474 1.00 86.88 96 LEU A N 1
ATOM 780 C CA . LEU A 1 96 ? -9.620 11.846 -8.078 1.00 86.88 96 LEU A CA 1
ATOM 781 C C . LEU A 1 96 ? -10.886 11.242 -8.702 1.00 86.88 96 LEU A C 1
ATOM 783 O O . LEU A 1 96 ? -11.976 11.786 -8.513 1.00 86.88 96 LEU A O 1
ATOM 787 N N . CYS A 1 97 ? -10.782 10.088 -9.368 1.00 84.00 97 CYS A N 1
ATOM 788 C CA . CYS A 1 97 ? -11.937 9.356 -9.891 1.00 84.00 97 CYS A CA 1
ATOM 789 C C . CYS A 1 97 ? -12.938 8.946 -8.801 1.00 84.00 97 CYS A C 1
ATOM 791 O O . CYS A 1 97 ? -14.124 8.835 -9.093 1.00 84.00 97 CYS A O 1
ATOM 793 N N . HIS A 1 98 ? -12.495 8.753 -7.559 1.00 79.88 98 HIS A N 1
ATOM 794 C CA . HIS A 1 98 ? -13.354 8.428 -6.416 1.00 79.88 98 HIS A CA 1
ATOM 795 C C . HIS A 1 98 ? -13.719 9.644 -5.544 1.00 79.88 98 HIS A C 1
ATOM 797 O O . HIS A 1 98 ? -14.374 9.484 -4.519 1.00 79.88 98 HIS A O 1
ATOM 803 N N . SER A 1 99 ? -13.310 10.854 -5.932 1.00 79.25 99 SER A N 1
ATOM 804 C CA . SER A 1 99 ? -13.541 12.089 -5.156 1.00 79.25 99 SER A CA 1
ATOM 805 C C . SER A 1 99 ? -14.346 13.140 -5.917 1.00 79.25 99 SER A C 1
ATOM 807 O O . SER A 1 99 ? -14.861 14.087 -5.337 1.00 79.25 99 SER A O 1
ATOM 809 N N . VAL A 1 100 ? -14.454 13.011 -7.240 1.00 69.31 100 VAL A N 1
ATOM 810 C CA . VAL A 1 100 ? -15.212 13.944 -8.080 1.00 69.31 100 VAL A CA 1
ATOM 811 C C . VAL A 1 100 ? -16.549 13.318 -8.451 1.00 69.31 100 VAL A C 1
ATOM 813 O O . VAL A 1 100 ? -16.593 12.184 -8.907 1.00 69.31 100 VAL A O 1
ATOM 816 N N . ARG A 1 101 ? -17.654 14.058 -8.334 1.00 57.81 101 ARG A N 1
ATOM 817 C CA . ARG A 1 101 ? -19.000 13.581 -8.695 1.00 57.81 101 ARG A CA 1
ATOM 818 C C . ARG A 1 101 ? -19.273 13.729 -10.201 1.00 57.81 101 ARG A C 1
ATOM 820 O O . ARG A 1 101 ? -19.544 14.829 -10.676 1.00 57.81 101 ARG A O 1
ATOM 827 N N . ARG A 1 102 ? -19.243 12.630 -10.959 1.00 59.38 102 ARG A N 1
ATOM 828 C CA . ARG A 1 102 ? -19.624 12.534 -12.383 1.00 59.38 102 ARG A CA 1
ATOM 829 C C . ARG A 1 102 ? -20.362 11.212 -12.634 1.00 59.38 102 ARG A C 1
ATOM 831 O O . ARG A 1 102 ? -19.747 10.192 -12.958 1.00 59.38 102 ARG A O 1
ATOM 838 N N . PRO A 1 103 ? -21.700 11.212 -12.510 1.00 51.75 103 PRO A N 1
ATOM 839 C CA . PRO A 1 103 ? -22.510 10.085 -12.962 1.00 51.75 103 PRO A CA 1
ATOM 840 C C . PRO A 1 103 ? -22.247 9.807 -14.456 1.00 51.75 103 PRO A C 1
ATOM 842 O O . PRO A 1 103 ? -22.093 10.772 -15.210 1.00 51.75 103 PRO A O 1
ATOM 845 N N . PRO A 1 104 ? -22.208 8.539 -14.917 1.00 59.12 104 PRO A N 1
ATOM 846 C CA . PRO A 1 104 ? -22.568 7.309 -14.202 1.00 59.12 104 PRO A CA 1
ATOM 847 C C . PRO A 1 104 ? -21.412 6.576 -13.479 1.00 59.12 104 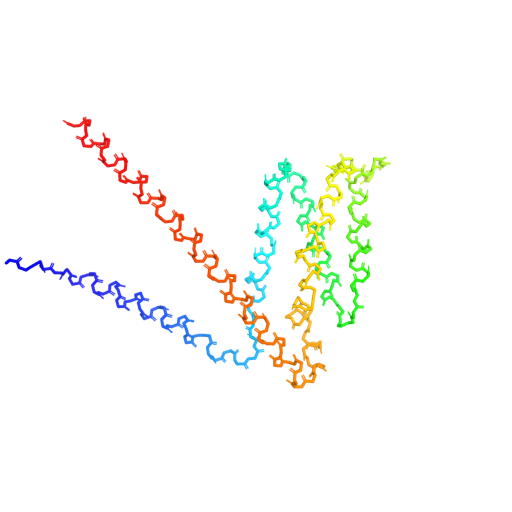PRO A C 1
ATOM 849 O O . PRO A 1 104 ? -21.672 5.527 -12.898 1.00 59.12 104 PRO A O 1
ATOM 852 N N . PHE A 1 105 ? -20.168 7.081 -13.483 1.00 56.09 105 PHE A N 1
ATOM 853 C CA . PHE A 1 105 ? -18.989 6.300 -13.049 1.00 56.09 105 PHE A CA 1
ATOM 854 C C . PHE A 1 105 ? -18.287 6.780 -11.771 1.00 56.09 105 PHE A C 1
ATOM 856 O O . PHE A 1 105 ? -17.607 5.970 -11.146 1.00 56.09 105 PHE A O 1
ATOM 863 N N . SER A 1 106 ? -18.429 8.046 -11.358 1.00 55.31 106 SER A N 1
ATOM 864 C CA . SER A 1 106 ? -17.735 8.551 -10.167 1.00 55.31 106 SER A CA 1
ATOM 865 C C . SER A 1 106 ? -18.676 8.993 -9.046 1.00 55.31 106 SER A C 1
ATOM 867 O O . SER A 1 106 ? -19.581 9.819 -9.214 1.00 55.31 106 SER A O 1
ATOM 869 N N . ILE A 1 107 ? -18.438 8.385 -7.887 1.00 63.34 107 ILE A N 1
ATOM 870 C CA . ILE A 1 107 ? -19.122 8.606 -6.617 1.00 63.34 107 ILE A CA 1
ATOM 871 C C . ILE A 1 107 ? -18.233 9.556 -5.810 1.00 63.34 107 ILE A C 1
ATOM 873 O O . ILE A 1 107 ? -17.018 9.385 -5.802 1.00 63.34 107 ILE A O 1
ATOM 877 N N . ASP A 1 108 ? -18.829 10.551 -5.159 1.00 75.88 108 ASP A N 1
ATOM 878 C CA . ASP A 1 108 ? -18.153 11.456 -4.218 1.00 75.88 108 ASP A CA 1
ATOM 879 C C . ASP A 1 108 ? -17.861 10.694 -2.914 1.00 75.88 108 ASP A C 1
ATOM 881 O O . ASP A 1 108 ? -18.615 10.773 -1.945 1.00 75.88 108 ASP A O 1
ATOM 885 N N . LEU A 1 109 ? -16.861 9.807 -2.964 1.00 85.81 109 LEU A N 1
ATOM 886 C CA . LEU A 1 109 ? -16.541 8.874 -1.884 1.00 85.81 109 LEU A CA 1
ATOM 887 C C . LEU A 1 109 ? -15.534 9.471 -0.900 1.00 85.81 109 LEU A C 1
ATOM 889 O O . LEU A 1 109 ? -15.604 9.160 0.288 1.00 85.81 109 LEU A O 1
ATOM 893 N N . PHE A 1 110 ? -14.614 10.313 -1.371 1.00 88.81 110 PHE A N 1
ATOM 894 C CA . PHE A 1 110 ? -13.631 10.999 -0.534 1.00 88.81 110 PHE A CA 1
ATOM 895 C C . PHE A 1 110 ? -13.753 12.514 -0.671 1.00 88.81 110 PHE A C 1
ATOM 897 O O . PHE A 1 110 ? -13.819 13.043 -1.778 1.00 88.81 110 PHE A O 1
ATOM 904 N N . SER A 1 111 ? -13.705 13.220 0.459 1.00 89.12 111 SER A N 1
ATOM 905 C CA . SER A 1 111 ? -13.600 14.680 0.454 1.00 89.12 111 SER A CA 1
ATOM 906 C C . SER A 1 111 ? -12.200 15.137 0.025 1.00 89.12 111 SER A C 1
ATOM 908 O O . SER A 1 111 ? -11.220 14.401 0.147 1.00 89.12 111 SER A O 1
ATOM 910 N N . SER A 1 112 ? -12.066 16.395 -0.406 1.00 88.50 112 SER A N 1
ATOM 911 C CA . SER A 1 112 ? -10.757 16.976 -0.758 1.00 88.50 112 SER A CA 1
ATOM 912 C C . SER A 1 112 ? -9.729 16.896 0.383 1.00 88.50 112 SER A C 1
ATOM 914 O O . SER A 1 112 ? -8.530 16.748 0.134 1.00 88.50 112 SER A O 1
ATOM 916 N N . GLU A 1 113 ? -10.182 16.996 1.633 1.00 90.00 113 GLU A N 1
ATOM 917 C CA . GLU A 1 113 ? -9.329 16.849 2.815 1.00 90.00 113 GLU A CA 1
ATOM 918 C C . GLU A 1 113 ? -8.850 15.399 2.964 1.00 90.00 113 GLU A C 1
ATOM 920 O O . GLU A 1 113 ? -7.652 15.152 3.110 1.00 90.00 113 GLU A O 1
ATOM 925 N N . GLN A 1 114 ? -9.761 14.432 2.819 1.00 92.12 114 GLN A N 1
ATOM 926 C CA . GLN A 1 114 ? -9.435 13.006 2.876 1.00 92.12 114 GLN A CA 1
ATOM 927 C C . GLN A 1 114 ? -8.460 12.599 1.770 1.00 92.12 114 GLN A C 1
ATOM 929 O O . GLN A 1 114 ? -7.509 11.873 2.044 1.00 92.12 114 GLN A O 1
ATOM 934 N N . VAL A 1 115 ? -8.625 13.112 0.547 1.00 93.00 115 VAL A N 1
ATOM 935 C CA . VAL A 1 115 ? -7.672 12.880 -0.554 1.00 93.00 115 VAL A CA 1
ATOM 936 C C . VAL A 1 115 ? -6.272 13.358 -0.182 1.00 93.00 115 VAL A C 1
ATOM 938 O O . VAL A 1 115 ? -5.297 12.639 -0.392 1.00 93.00 115 VAL A O 1
ATOM 941 N N . THR A 1 116 ? -6.166 14.549 0.408 1.00 92.88 116 THR A N 1
ATOM 942 C CA . THR A 1 116 ? -4.876 15.118 0.819 1.00 92.88 116 THR A CA 1
ATOM 943 C C . THR A 1 116 ? -4.212 14.258 1.896 1.00 92.88 116 THR A C 1
ATOM 945 O O . THR A 1 116 ? -3.025 13.948 1.791 1.00 92.88 116 THR A O 1
ATOM 948 N N . LEU A 1 117 ? -4.984 13.809 2.891 1.00 95.19 117 LEU A N 1
ATOM 949 C CA . LEU A 1 117 ? -4.511 12.909 3.948 1.00 95.19 117 LEU A CA 1
ATOM 950 C C . LEU A 1 117 ? -4.039 11.565 3.385 1.00 95.19 117 LEU A C 1
ATOM 952 O O . LEU A 1 117 ? -2.972 11.079 3.760 1.00 95.19 117 LEU A O 1
ATOM 956 N N . ILE A 1 118 ? -4.801 10.986 2.456 1.00 95.69 118 ILE A N 1
ATOM 957 C CA . ILE A 1 118 ? -4.455 9.723 1.801 1.00 95.69 118 ILE A CA 1
ATOM 958 C C . ILE A 1 118 ? -3.164 9.867 0.994 1.00 95.69 118 ILE A C 1
ATOM 960 O O . ILE A 1 118 ? -2.278 9.023 1.117 1.00 95.69 118 ILE A O 1
ATOM 964 N N . LEU A 1 119 ? -3.022 10.928 0.196 1.00 94.25 119 LEU A N 1
ATOM 965 C CA . LEU A 1 119 ? -1.810 11.170 -0.590 1.00 94.25 119 LEU A CA 1
ATOM 966 C C . LEU A 1 119 ? -0.593 11.383 0.312 1.00 94.25 119 LEU A C 1
ATOM 968 O O . LEU A 1 119 ? 0.470 10.812 0.061 1.00 94.25 119 LEU A O 1
ATOM 972 N N . PHE A 1 120 ? -0.748 12.147 1.394 1.00 94.56 120 PHE A N 1
ATOM 973 C CA . PHE A 1 120 ? 0.318 12.339 2.371 1.00 94.56 120 PHE A CA 1
ATOM 974 C C . PHE A 1 120 ? 0.738 11.012 3.014 1.00 94.56 120 PHE A C 1
ATOM 976 O O . PHE A 1 120 ? 1.933 10.716 3.094 1.00 94.56 120 PHE A O 1
ATOM 983 N N . TYR A 1 121 ? -0.226 10.185 3.425 1.00 95.25 121 TYR A N 1
ATOM 984 C CA . TYR A 1 121 ? 0.038 8.849 3.953 1.00 95.25 121 TYR A CA 1
ATOM 985 C C . TYR A 1 121 ? 0.752 7.969 2.920 1.00 95.25 121 TYR A C 1
ATOM 987 O O . TYR A 1 121 ? 1.783 7.371 3.228 1.00 95.25 121 TYR A O 1
ATOM 995 N N . PHE A 1 122 ? 0.256 7.931 1.683 1.00 93.56 122 PHE A N 1
ATOM 996 C CA . PHE A 1 122 ? 0.812 7.140 0.587 1.00 93.56 122 PHE A CA 1
ATOM 997 C C . PHE A 1 122 ? 2.275 7.494 0.299 1.00 93.56 122 PHE A C 1
ATOM 999 O O . PHE A 1 122 ? 3.119 6.603 0.198 1.00 93.56 122 PHE A O 1
ATOM 1006 N N . ILE A 1 123 ? 2.604 8.787 0.239 1.00 90.31 123 ILE A N 1
ATOM 1007 C CA . ILE A 1 123 ? 3.981 9.247 0.030 1.00 90.31 123 ILE A CA 1
ATOM 1008 C C . ILE A 1 123 ? 4.882 8.796 1.188 1.00 90.31 123 ILE A C 1
ATOM 1010 O O . ILE A 1 123 ? 5.966 8.251 0.973 1.00 90.31 123 ILE A O 1
ATOM 1014 N N . ASN A 1 124 ? 4.429 8.999 2.427 1.00 89.06 124 ASN A N 1
ATOM 1015 C CA . ASN A 1 124 ? 5.253 8.768 3.612 1.00 89.06 124 ASN A CA 1
ATOM 1016 C C . ASN A 1 124 ? 5.400 7.296 4.009 1.00 89.06 124 ASN A C 1
ATOM 1018 O O . ASN A 1 124 ? 6.328 6.978 4.751 1.00 89.06 124 ASN A O 1
ATOM 1022 N N . THR A 1 125 ? 4.524 6.413 3.529 1.00 88.56 125 THR A N 1
ATOM 1023 C CA . THR A 1 125 ? 4.526 4.989 3.899 1.00 88.56 125 THR A CA 1
ATOM 1024 C C . THR A 1 125 ? 4.810 4.076 2.715 1.00 88.56 125 THR A C 1
ATOM 1026 O O . THR A 1 125 ? 5.717 3.256 2.774 1.00 88.56 125 THR A O 1
ATOM 1029 N N . TYR A 1 126 ? 4.091 4.222 1.604 1.00 90.69 126 TYR A N 1
ATOM 1030 C CA . TYR A 1 126 ? 4.277 3.357 0.446 1.00 90.69 126 TYR A CA 1
ATOM 1031 C C . TYR A 1 126 ? 5.461 3.822 -0.409 1.00 90.69 126 TYR A C 1
ATOM 1033 O O . TYR A 1 126 ? 6.409 3.063 -0.613 1.00 90.69 126 TYR A O 1
ATOM 1041 N N . MET A 1 127 ? 5.455 5.082 -0.863 1.00 87.88 127 MET A N 1
ATOM 1042 C CA . MET A 1 127 ? 6.490 5.590 -1.778 1.00 87.88 127 MET A CA 1
ATOM 1043 C C . MET A 1 127 ? 7.865 5.690 -1.116 1.00 87.88 127 MET A C 1
ATOM 1045 O O . MET A 1 127 ? 8.872 5.404 -1.758 1.00 87.88 127 MET A O 1
ATOM 1049 N N . ARG A 1 128 ? 7.923 6.006 0.185 1.00 86.19 128 ARG A N 1
ATOM 1050 C CA . ARG A 1 128 ? 9.170 5.960 0.969 1.00 86.19 128 ARG A CA 1
ATOM 1051 C C . ARG A 1 128 ? 9.864 4.593 0.883 1.00 86.19 128 ARG A C 1
ATOM 1053 O O . ARG A 1 128 ? 11.087 4.535 0.850 1.00 86.19 128 ARG A O 1
ATOM 1060 N N . HIS A 1 129 ? 9.091 3.511 0.784 1.00 83.75 129 HIS A N 1
ATOM 1061 C CA . HIS A 1 129 ? 9.586 2.137 0.679 1.00 83.75 129 HIS A CA 1
ATOM 1062 C C . HIS A 1 129 ? 9.505 1.598 -0.766 1.00 83.75 129 HIS A C 1
ATOM 1064 O O . HIS A 1 129 ? 9.578 0.392 -0.990 1.00 83.75 129 HIS A O 1
ATOM 1070 N N . TYR A 1 130 ? 9.386 2.468 -1.777 1.00 85.31 130 TYR A N 1
ATOM 1071 C CA . TYR A 1 130 ? 9.244 2.083 -3.189 1.00 85.31 130 TYR A CA 1
ATOM 1072 C C . TYR A 1 130 ? 10.327 1.096 -3.648 1.00 85.31 130 TYR A C 1
ATOM 1074 O O . TYR A 1 130 ? 10.030 0.058 -4.242 1.00 85.31 130 TYR A O 1
ATOM 1082 N N . PHE A 1 131 ? 11.587 1.401 -3.334 1.00 81.62 131 PHE A N 1
ATOM 1083 C CA . PHE A 1 131 ? 12.731 0.606 -3.775 1.00 81.62 131 PHE A CA 1
ATOM 1084 C C . PHE A 1 131 ? 12.748 -0.796 -3.143 1.00 81.62 131 PHE A C 1
ATOM 1086 O O . PHE A 1 131 ? 13.095 -1.777 -3.804 1.00 81.62 131 PHE A O 1
ATOM 1093 N N . LEU A 1 132 ? 12.305 -0.898 -1.886 1.00 82.19 132 LEU A N 1
ATOM 1094 C CA . LEU A 1 132 ? 12.124 -2.159 -1.172 1.00 82.19 132 LEU A CA 1
ATOM 1095 C C . LEU A 1 132 ? 11.128 -3.058 -1.916 1.00 82.19 132 LEU A C 1
ATOM 1097 O O . LEU A 1 132 ? 11.460 -4.193 -2.265 1.00 82.19 132 LEU A O 1
ATOM 1101 N N . TYR A 1 133 ? 9.937 -2.531 -2.223 1.00 86.00 133 TYR A N 1
ATOM 1102 C CA . TYR A 1 133 ? 8.935 -3.270 -2.992 1.00 86.00 133 TYR A CA 1
ATOM 1103 C C . TYR A 1 133 ? 9.487 -3.685 -4.361 1.00 86.00 133 TYR A C 1
ATOM 1105 O O . TYR A 1 133 ? 9.355 -4.839 -4.761 1.00 86.00 133 TYR A O 1
ATOM 1113 N N . LYS A 1 134 ? 10.197 -2.791 -5.051 1.00 85.19 134 LYS A N 1
ATOM 1114 C CA . LYS A 1 134 ? 10.788 -3.103 -6.354 1.00 85.19 134 LYS A CA 1
ATOM 1115 C C . LYS A 1 134 ? 11.768 -4.279 -6.299 1.00 85.19 134 LYS A C 1
ATOM 1117 O O . LYS A 1 134 ? 11.711 -5.175 -7.133 1.00 85.19 134 LYS A O 1
ATOM 1122 N N . CYS A 1 135 ? 12.627 -4.317 -5.284 1.00 80.06 135 CYS A N 1
ATOM 1123 C CA . CYS A 1 135 ? 13.615 -5.384 -5.125 1.00 80.06 135 CYS A CA 1
ATOM 1124 C C . CYS A 1 135 ? 13.000 -6.744 -4.790 1.00 80.06 135 CYS A C 1
ATOM 1126 O O . CYS A 1 135 ? 13.533 -7.774 -5.197 1.00 80.06 135 CYS A O 1
ATOM 1128 N N . ILE A 1 136 ? 11.910 -6.761 -4.024 1.00 82.69 136 ILE A N 1
ATOM 1129 C CA . ILE A 1 136 ? 11.277 -8.005 -3.570 1.00 82.69 136 ILE A CA 1
ATOM 1130 C C . ILE A 1 136 ? 10.386 -8.607 -4.651 1.00 82.69 136 ILE A C 1
ATOM 1132 O O . ILE A 1 136 ? 10.364 -9.826 -4.830 1.00 82.69 136 ILE A O 1
ATOM 1136 N N . PHE A 1 137 ? 9.624 -7.756 -5.335 1.00 84.81 137 PHE A N 1
ATOM 1137 C CA . PHE A 1 137 ? 8.552 -8.184 -6.226 1.00 84.81 137 PHE A CA 1
ATOM 1138 C C . PHE A 1 137 ? 8.959 -8.190 -7.704 1.00 84.81 137 PHE A C 1
ATOM 1140 O O . PHE A 1 137 ? 8.252 -8.799 -8.501 1.00 84.81 137 PHE A O 1
ATOM 1147 N N . THR A 1 138 ? 10.110 -7.605 -8.062 1.00 84.81 138 THR A N 1
ATOM 1148 C CA . THR A 1 138 ? 10.634 -7.607 -9.435 1.00 84.81 138 THR A CA 1
ATOM 1149 C C . THR A 1 138 ? 12.045 -8.225 -9.482 1.00 84.81 138 THR A C 1
ATOM 1151 O O . THR A 1 138 ? 13.044 -7.530 -9.260 1.00 84.81 138 THR A O 1
ATOM 1154 N N . PRO A 1 139 ? 12.166 -9.545 -9.742 1.00 76.38 139 PRO A N 1
ATOM 1155 C CA . PRO A 1 139 ? 13.439 -10.279 -9.692 1.00 76.38 139 PRO A CA 1
ATOM 1156 C C . PRO A 1 139 ? 14.552 -9.724 -10.597 1.00 76.38 139 PRO A C 1
ATOM 1158 O O . PRO A 1 139 ? 15.744 -9.868 -10.300 1.00 76.38 139 PRO A O 1
ATOM 1161 N N . GLU A 1 140 ? 14.188 -9.077 -11.700 1.00 77.12 140 GLU A N 1
ATOM 1162 C CA . GLU A 1 140 ? 15.107 -8.476 -12.666 1.00 77.12 140 GLU A CA 1
ATOM 1163 C C . GLU A 1 140 ? 15.851 -7.280 -12.056 1.00 77.12 140 GLU A C 1
ATOM 1165 O O . GLU A 1 140 ? 17.056 -7.124 -12.259 1.00 77.12 140 GLU A O 1
ATOM 1170 N N . VAL A 1 141 ? 15.161 -6.476 -11.239 1.00 74.44 141 VAL A N 1
ATOM 1171 C CA . VAL A 1 141 ? 15.750 -5.324 -10.537 1.00 74.44 141 VAL A CA 1
ATOM 1172 C C . VAL A 1 141 ? 16.780 -5.805 -9.540 1.00 74.44 141 VAL A C 1
ATOM 1174 O O . VAL A 1 141 ? 17.911 -5.316 -9.538 1.00 74.44 141 VAL A O 1
ATOM 1177 N N . TRP A 1 142 ? 16.429 -6.838 -8.769 1.00 68.38 142 TRP A N 1
ATOM 1178 C CA . TRP A 1 142 ? 17.378 -7.484 -7.878 1.00 68.38 142 TRP A CA 1
ATOM 1179 C C . TRP A 1 142 ? 18.622 -7.923 -8.638 1.00 68.38 142 TRP A C 1
ATOM 1181 O O . TRP A 1 142 ? 19.733 -7.619 -8.226 1.00 68.38 142 TRP A O 1
ATOM 1191 N N . SER A 1 143 ? 18.441 -8.593 -9.775 1.00 67.50 143 SER A N 1
ATOM 1192 C CA . SER A 1 143 ? 19.520 -9.142 -10.600 1.00 67.50 143 SER A CA 1
ATOM 1193 C C . SER A 1 143 ? 20.404 -8.083 -11.270 1.00 67.50 143 SER A C 1
ATOM 1195 O O . SER A 1 143 ? 21.554 -8.390 -11.566 1.00 67.50 143 SER A O 1
ATOM 1197 N N . SER A 1 144 ? 19.938 -6.844 -11.421 1.00 69.25 144 SER A N 1
ATOM 1198 C CA . SER A 1 144 ? 20.727 -5.729 -11.972 1.00 69.25 144 SER A CA 1
ATOM 1199 C C . SER A 1 144 ? 21.583 -4.955 -10.956 1.00 69.25 144 SER A C 1
ATOM 1201 O O . SER A 1 144 ? 22.464 -4.196 -11.356 1.00 69.25 144 SER A O 1
ATOM 1203 N N . LEU A 1 145 ? 21.368 -5.133 -9.646 1.00 69.31 145 LEU A N 1
ATOM 1204 C CA . LEU A 1 145 ? 22.112 -4.390 -8.622 1.00 69.31 145 LEU A CA 1
ATOM 1205 C C . LEU A 1 145 ? 23.591 -4.808 -8.590 1.00 69.31 145 LEU A C 1
ATOM 1207 O O . LEU A 1 145 ? 23.915 -5.998 -8.658 1.00 69.31 145 LEU A O 1
ATOM 1211 N N . ASN A 1 146 ? 24.502 -3.846 -8.436 1.00 73.62 146 ASN A N 1
ATOM 1212 C CA . ASN A 1 146 ? 25.905 -4.155 -8.146 1.00 73.62 146 ASN A CA 1
ATOM 1213 C C . ASN A 1 146 ? 26.045 -4.732 -6.717 1.00 73.62 146 ASN A C 1
ATOM 1215 O O . ASN A 1 146 ? 25.146 -4.586 -5.887 1.00 73.62 146 ASN A O 1
ATOM 1219 N N . SER A 1 147 ? 27.140 -5.436 -6.425 1.00 68.38 147 SER A N 1
ATOM 1220 C CA . SER A 1 147 ? 27.324 -6.171 -5.159 1.00 68.38 147 SER A CA 1
ATOM 1221 C C . SER A 1 147 ? 27.259 -5.286 -3.906 1.00 68.38 147 SER A C 1
ATOM 1223 O O . SER A 1 147 ? 26.733 -5.715 -2.878 1.00 68.38 147 SER A O 1
ATOM 1225 N N . GLU A 1 148 ? 27.739 -4.046 -3.985 1.00 68.44 148 GLU A N 1
ATOM 1226 C CA . GLU A 1 148 ? 27.709 -3.085 -2.875 1.00 68.44 148 GLU A CA 1
ATOM 1227 C C . GLU A 1 148 ? 26.285 -2.599 -2.587 1.00 68.44 148 GLU A C 1
ATOM 1229 O O . GLU A 1 148 ? 25.826 -2.672 -1.447 1.00 68.44 148 GLU A O 1
ATOM 1234 N N . LEU A 1 149 ? 25.535 -2.206 -3.622 1.00 67.56 149 LEU A N 1
ATOM 1235 C CA . LEU A 1 149 ? 24.131 -1.816 -3.493 1.00 67.56 149 LEU A CA 1
ATOM 1236 C C . LEU A 1 149 ? 23.265 -2.990 -3.043 1.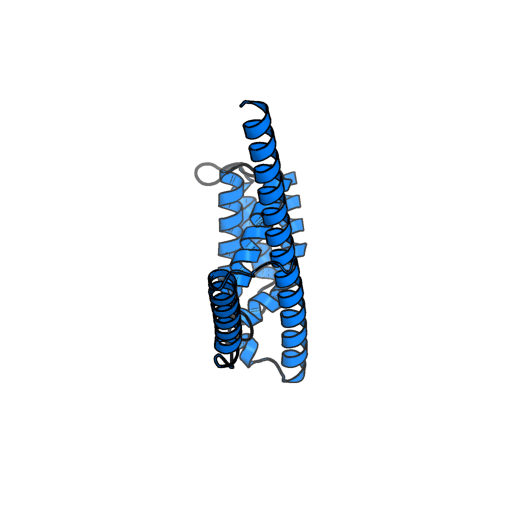00 67.56 149 LEU A C 1
ATOM 1238 O O . LEU A 1 149 ? 22.402 -2.802 -2.194 1.00 67.56 149 LEU A O 1
ATOM 1242 N N . ARG A 1 150 ? 23.521 -4.217 -3.519 1.00 66.12 150 ARG A N 1
ATOM 1243 C CA . ARG A 1 150 ? 22.849 -5.414 -2.978 1.00 66.12 150 ARG A CA 1
ATOM 1244 C C . ARG A 1 150 ? 23.067 -5.540 -1.484 1.00 66.12 150 ARG A C 1
ATOM 1246 O O . ARG A 1 150 ? 22.113 -5.819 -0.777 1.00 66.12 150 ARG A O 1
ATOM 1253 N N . THR A 1 151 ? 24.289 -5.324 -1.008 1.00 69.06 151 THR A N 1
ATOM 1254 C CA . THR A 1 151 ? 24.617 -5.450 0.417 1.00 69.06 151 THR A CA 1
ATOM 1255 C C . THR A 1 151 ? 23.915 -4.372 1.245 1.00 69.06 151 THR A C 1
ATOM 1257 O O . THR A 1 151 ? 23.337 -4.682 2.284 1.00 69.06 151 THR A O 1
ATOM 1260 N N . ILE A 1 152 ? 23.898 -3.124 0.763 1.00 72.88 152 ILE A N 1
ATOM 1261 C CA . ILE A 1 152 ? 23.195 -2.007 1.417 1.00 72.88 152 ILE A CA 1
ATOM 1262 C C . ILE A 1 152 ? 21.693 -2.278 1.474 1.00 72.88 152 ILE A C 1
ATOM 1264 O O . ILE A 1 152 ? 21.085 -2.173 2.532 1.00 72.88 152 ILE A O 1
ATOM 1268 N N . VAL A 1 153 ? 21.101 -2.694 0.358 1.00 68.81 153 VAL A N 1
ATOM 1269 C CA . VAL A 1 153 ? 19.671 -2.989 0.264 1.00 68.81 153 VAL A CA 1
ATOM 1270 C C . VAL A 1 153 ? 19.323 -4.186 1.136 1.00 68.81 153 VAL A C 1
ATOM 1272 O O . VAL A 1 153 ? 18.396 -4.109 1.926 1.00 68.81 153 VAL A O 1
ATOM 1275 N N . GLN A 1 154 ? 20.095 -5.273 1.067 1.00 67.44 154 GLN A N 1
ATOM 1276 C CA . GLN A 1 154 ? 19.926 -6.432 1.945 1.00 67.44 154 GLN A CA 1
ATOM 1277 C C . GLN A 1 154 ? 19.947 -6.047 3.417 1.00 67.44 154 GLN A C 1
ATOM 1279 O O . GLN A 1 154 ? 19.169 -6.601 4.188 1.00 67.44 154 GLN A O 1
ATOM 1284 N N . LYS A 1 155 ? 20.844 -5.137 3.802 1.00 71.19 155 LYS A N 1
ATOM 1285 C CA . LYS A 1 155 ? 20.927 -4.633 5.166 1.00 71.19 155 LYS A CA 1
ATOM 1286 C C . LYS A 1 155 ? 19.692 -3.806 5.519 1.00 71.19 155 LYS A C 1
ATOM 1288 O O . LYS A 1 155 ? 19.032 -4.146 6.487 1.00 71.19 155 LYS A O 1
ATOM 1293 N N . GLU A 1 156 ? 19.331 -2.820 4.705 1.00 72.75 156 GLU A N 1
ATOM 1294 C CA . GLU A 1 156 ? 18.182 -1.942 4.965 1.00 72.75 156 GLU A CA 1
ATOM 1295 C C . GLU A 1 156 ? 16.875 -2.734 5.062 1.00 72.75 156 GLU A C 1
ATOM 1297 O O . GLU A 1 156 ? 16.089 -2.561 5.990 1.00 72.75 156 GLU A O 1
ATOM 1302 N N . VAL A 1 157 ? 16.656 -3.672 4.137 1.00 68.94 157 VAL A N 1
ATOM 1303 C CA . VAL A 1 157 ? 15.464 -4.514 4.190 1.00 68.94 157 VAL A CA 1
ATOM 1304 C C . VAL A 1 157 ? 15.509 -5.460 5.391 1.00 68.94 157 VAL A C 1
ATOM 1306 O O . VAL A 1 157 ? 14.479 -5.689 6.014 1.00 68.94 157 VAL A O 1
ATOM 1309 N N . ARG A 1 158 ? 16.670 -6.032 5.732 1.00 70.38 158 ARG A N 1
ATOM 1310 C CA . ARG A 1 158 ? 16.807 -6.874 6.930 1.00 70.38 158 ARG A CA 1
ATOM 1311 C C . ARG A 1 158 ? 16.472 -6.080 8.187 1.00 70.38 158 ARG A C 1
ATOM 1313 O O . ARG A 1 158 ? 15.732 -6.592 9.022 1.00 70.38 158 ARG A O 1
ATOM 1320 N N . ASP A 1 159 ? 17.005 -4.870 8.305 1.00 68.31 159 ASP A N 1
ATOM 1321 C CA . ASP A 1 159 ? 16.793 -3.986 9.447 1.00 68.31 159 ASP A CA 1
ATOM 1322 C C . ASP A 1 159 ? 15.307 -3.613 9.549 1.00 68.31 159 ASP A C 1
ATOM 1324 O O . ASP A 1 159 ? 14.718 -3.717 10.627 1.00 68.31 159 ASP A O 1
ATOM 1328 N N . GLU A 1 160 ? 14.658 -3.313 8.419 1.00 68.94 160 GLU A N 1
ATOM 1329 C CA . GLU A 1 160 ? 13.222 -3.048 8.381 1.00 68.94 160 GLU A CA 1
ATOM 1330 C C . GLU A 1 160 ? 12.408 -4.302 8.734 1.00 68.94 160 GLU A C 1
ATOM 1332 O O . GLU A 1 160 ? 11.586 -4.254 9.639 1.00 68.94 160 GLU A O 1
ATOM 1337 N N . VAL A 1 161 ? 12.686 -5.472 8.151 1.00 70.69 161 VAL A N 1
ATOM 1338 C CA . VAL A 1 161 ? 12.014 -6.736 8.515 1.00 70.69 161 VAL A CA 1
ATOM 1339 C C . VAL A 1 161 ? 12.196 -7.069 9.997 1.00 70.69 161 VAL A C 1
ATOM 1341 O O . VAL A 1 161 ? 11.246 -7.519 10.637 1.00 70.69 161 VAL A O 1
ATOM 1344 N N . MET A 1 162 ? 13.375 -6.832 10.577 1.00 70.06 162 MET A N 1
ATOM 1345 C CA . MET A 1 162 ? 13.606 -7.010 12.015 1.00 70.06 162 MET A CA 1
ATOM 1346 C C . MET A 1 162 ? 12.776 -6.034 12.849 1.00 70.06 162 MET A C 1
ATOM 1348 O O . MET A 1 162 ? 12.161 -6.446 13.839 1.00 70.06 162 MET A O 1
ATOM 1352 N N . ARG A 1 163 ? 12.716 -4.760 12.448 1.00 77.44 163 ARG A N 1
ATOM 1353 C CA . ARG A 1 163 ? 11.896 -3.738 13.106 1.00 77.44 163 ARG A CA 1
ATOM 1354 C C . ARG A 1 163 ? 10.418 -4.126 13.078 1.00 77.44 163 ARG A C 1
ATOM 1356 O O . ARG A 1 163 ? 9.769 -4.126 14.123 1.00 77.44 163 ARG A O 1
ATOM 1363 N N . LEU A 1 164 ? 9.918 -4.518 11.910 1.00 65.31 164 LEU A N 1
ATOM 1364 C CA . LEU A 1 164 ? 8.531 -4.920 11.678 1.00 65.31 164 LEU A CA 1
ATOM 1365 C C . LEU A 1 164 ? 8.179 -6.199 12.456 1.00 65.31 164 LEU A C 1
ATOM 1367 O O . LEU A 1 164 ? 7.161 -6.255 13.146 1.00 65.31 164 LEU A O 1
ATOM 1371 N N . THR A 1 165 ? 9.069 -7.198 12.454 1.00 65.19 165 THR A N 1
ATOM 1372 C CA . THR A 1 165 ? 8.904 -8.432 13.245 1.00 65.19 165 THR A CA 1
ATOM 1373 C C . THR A 1 165 ? 8.823 -8.120 14.739 1.00 65.19 165 THR A C 1
ATOM 1375 O O . THR A 1 165 ? 7.951 -8.644 15.432 1.00 65.19 165 THR A O 1
ATOM 1378 N N . SER A 1 166 ? 9.675 -7.217 15.231 1.00 71.75 166 SER A N 1
ATOM 1379 C CA . SER A 1 166 ? 9.668 -6.789 16.635 1.00 71.75 166 SER A CA 1
ATOM 1380 C C . SER A 1 166 ? 8.363 -6.078 17.004 1.00 71.75 166 SER A C 1
ATOM 1382 O O . SER A 1 166 ? 7.779 -6.364 18.047 1.00 71.75 166 SER A O 1
ATOM 1384 N N . GLN A 1 167 ? 7.858 -5.200 16.130 1.00 77.88 167 GLN A N 1
ATOM 1385 C CA . GLN A 1 167 ? 6.582 -4.508 16.336 1.00 77.88 167 GLN A CA 1
ATOM 1386 C C . GLN A 1 167 ? 5.389 -5.468 16.345 1.00 77.88 167 GLN A C 1
ATOM 1388 O O . GLN A 1 167 ? 4.520 -5.365 17.211 1.00 77.88 167 GLN A O 1
ATOM 1393 N N . LEU A 1 168 ? 5.334 -6.413 15.403 1.00 74.25 168 LEU A N 1
ATOM 1394 C CA . LEU A 1 168 ? 4.286 -7.434 15.369 1.00 74.25 168 LEU A CA 1
ATOM 1395 C C . LEU A 1 168 ? 4.317 -8.304 16.626 1.00 74.25 168 LEU A C 1
ATOM 1397 O O . LEU A 1 168 ? 3.273 -8.546 17.229 1.00 74.25 168 LEU A O 1
ATOM 1401 N N . GLN A 1 169 ? 5.506 -8.732 17.048 1.00 77.94 169 GLN A N 1
ATOM 1402 C CA . GLN A 1 169 ? 5.679 -9.544 18.246 1.00 77.94 169 GLN A CA 1
ATOM 1403 C C . GLN A 1 169 ? 5.241 -8.793 19.507 1.00 77.94 169 GLN A C 1
ATOM 1405 O O . GLN A 1 169 ? 4.538 -9.365 20.336 1.00 77.94 169 GLN A O 1
ATOM 1410 N N . GLN A 1 170 ? 5.564 -7.502 19.611 1.00 85.00 170 GLN A N 1
ATOM 1411 C CA . GLN A 1 170 ? 5.084 -6.652 20.697 1.00 85.00 170 GLN A CA 1
ATOM 1412 C C . GLN A 1 170 ? 3.555 -6.552 20.706 1.00 85.00 170 GLN A C 1
ATOM 1414 O O . GLN A 1 170 ? 2.932 -6.795 21.730 1.00 85.00 170 GLN A O 1
ATOM 1419 N N . ARG A 1 171 ? 2.923 -6.281 19.558 1.00 81.38 171 ARG A N 1
ATOM 1420 C CA . ARG A 1 171 ? 1.455 -6.182 19.477 1.00 81.38 171 ARG A CA 1
ATOM 1421 C C . ARG A 1 171 ? 0.752 -7.493 19.823 1.00 81.38 171 ARG A C 1
ATOM 1423 O O . ARG A 1 171 ? -0.318 -7.472 20.429 1.00 81.38 171 ARG A O 1
ATOM 1430 N N . LEU A 1 172 ? 1.325 -8.628 19.420 1.00 80.44 172 LEU A N 1
ATOM 1431 C CA . LEU A 1 172 ? 0.818 -9.948 19.796 1.00 80.44 172 LEU A CA 1
ATOM 1432 C C . LEU A 1 172 ? 0.944 -10.179 21.303 1.00 80.44 172 LEU A C 1
ATOM 1434 O O . LEU A 1 172 ? 0.001 -10.683 21.909 1.00 80.44 172 LEU A O 1
ATOM 1438 N N . GLN A 1 173 ? 2.066 -9.771 21.898 1.00 86.25 173 GLN A N 1
ATOM 1439 C CA . GLN A 1 173 ? 2.288 -9.857 23.337 1.00 86.25 173 GLN A CA 1
ATOM 1440 C C . GLN A 1 173 ? 1.289 -8.988 24.111 1.00 86.25 173 GLN A C 1
ATOM 1442 O O . GLN A 1 173 ? 0.587 -9.501 24.978 1.00 86.25 173 GLN A O 1
ATOM 1447 N N . ASP A 1 174 ? 1.131 -7.721 23.722 1.00 89.56 174 ASP A N 1
ATOM 1448 C CA . ASP A 1 174 ? 0.172 -6.799 24.338 1.00 89.56 174 ASP A CA 1
ATOM 1449 C C . ASP A 1 174 ? -1.260 -7.355 24.267 1.00 89.56 174 ASP A C 1
ATOM 1451 O O . ASP A 1 174 ? -2.031 -7.265 25.224 1.00 89.56 174 ASP A O 1
ATOM 1455 N N . SER A 1 175 ? -1.628 -7.969 23.137 1.00 86.38 175 SER A N 1
ATOM 1456 C CA . SER A 1 175 ? -2.937 -8.606 22.976 1.00 86.38 175 SER A CA 1
ATOM 1457 C C . SER A 1 175 ? -3.104 -9.853 23.852 1.00 86.38 175 SER A C 1
ATOM 1459 O O . SER A 1 175 ? -4.220 -10.122 24.300 1.00 86.38 175 SER A O 1
ATOM 1461 N N . ALA A 1 176 ? -2.039 -10.627 24.080 1.00 86.31 176 ALA A N 1
ATOM 1462 C CA . ALA A 1 176 ? -2.068 -11.802 24.949 1.00 86.31 176 ALA A CA 1
ATOM 1463 C C . ALA A 1 176 ? -2.207 -11.401 26.425 1.00 86.31 176 ALA A C 1
ATOM 1465 O O . ALA A 1 176 ? -3.018 -11.983 27.148 1.00 86.31 176 ALA A O 1
ATOM 1466 N N . ASP A 1 177 ? -1.487 -10.365 26.852 1.00 88.94 177 ASP A N 1
ATOM 1467 C CA . ASP A 1 177 ? -1.547 -9.845 28.219 1.00 88.94 177 ASP A CA 1
ATOM 1468 C C . ASP A 1 177 ? -2.932 -9.259 28.529 1.00 88.94 177 ASP A C 1
ATOM 1470 O O . ASP A 1 177 ? -3.533 -9.584 29.554 1.00 88.94 177 ASP A O 1
ATOM 1474 N N . GLN A 1 178 ? -3.520 -8.513 27.586 1.00 92.75 178 GLN A N 1
ATOM 1475 C CA . GLN A 1 178 ? -4.902 -8.030 27.703 1.00 92.75 178 GLN A CA 1
ATOM 1476 C C . GLN A 1 178 ? -5.918 -9.168 27.874 1.00 92.75 178 GLN A C 1
ATOM 1478 O O . GLN A 1 178 ? -6.874 -9.039 28.646 1.00 92.75 178 GLN A O 1
ATOM 1483 N N . LEU A 1 179 ? -5.729 -10.285 27.164 1.00 89.50 179 LEU A N 1
ATOM 1484 C CA . LEU A 1 179 ? -6.604 -11.448 27.282 1.00 89.50 179 LEU A CA 1
ATOM 1485 C C . LEU A 1 179 ? -6.450 -12.128 28.651 1.00 89.50 179 LEU A C 1
ATOM 1487 O O . LEU A 1 179 ? -7.455 -12.456 29.283 1.00 89.50 179 LEU A O 1
ATOM 1491 N N . ASN A 1 180 ? -5.218 -12.292 29.135 1.00 87.56 180 ASN A N 1
ATOM 1492 C CA . ASN A 1 180 ? -4.933 -12.874 30.450 1.00 87.56 180 ASN A CA 1
ATOM 1493 C C . ASN A 1 180 ? -5.514 -12.033 31.598 1.00 87.56 180 ASN A C 1
ATOM 1495 O O . ASN A 1 180 ? -6.103 -12.578 32.540 1.00 87.56 180 ASN A O 1
ATOM 1499 N N . ASP A 1 181 ? -5.430 -10.707 31.494 1.00 92.19 181 ASP A N 1
ATOM 1500 C CA . ASP A 1 181 ? -6.046 -9.781 32.446 1.00 92.19 181 ASP A CA 1
ATOM 1501 C C . ASP A 1 181 ? -7.576 -9.897 32.450 1.00 92.19 181 ASP A C 1
ATOM 1503 O O . ASP A 1 181 ? -8.212 -9.888 33.511 1.00 92.19 181 ASP A O 1
ATOM 1507 N N . ALA A 1 182 ? -8.191 -10.016 31.269 1.00 91.38 182 ALA A N 1
ATOM 1508 C CA . ALA A 1 182 ? -9.635 -10.191 31.140 1.00 91.38 182 ALA A CA 1
ATOM 1509 C C . ALA A 1 182 ? -10.106 -11.525 31.744 1.00 91.38 182 ALA A C 1
ATOM 1511 O O . ALA A 1 182 ? -11.099 -11.546 32.476 1.00 91.38 182 ALA A O 1
ATOM 1512 N N . ILE A 1 183 ? -9.375 -12.617 31.498 1.00 89.56 183 ILE A N 1
ATOM 1513 C CA . ILE A 1 183 ? -9.651 -13.936 32.085 1.00 89.56 183 ILE A CA 1
ATOM 1514 C C . ILE A 1 183 ? -9.562 -13.863 33.613 1.00 89.56 183 ILE A C 1
ATOM 1516 O O . ILE A 1 183 ? -10.510 -14.247 34.300 1.00 89.56 183 ILE A O 1
ATOM 1520 N N . SER A 1 184 ? -8.493 -13.271 34.150 1.00 87.88 184 SER A N 1
ATOM 1521 C CA . SER A 1 184 ? -8.293 -13.128 35.600 1.00 87.88 184 SER A CA 1
ATOM 1522 C C . SER A 1 184 ? -9.433 -12.350 36.273 1.00 87.88 184 SER A C 1
ATOM 1524 O O . SER A 1 184 ? -9.916 -12.730 37.341 1.00 87.88 184 SER A O 1
ATOM 1526 N N . LYS A 1 185 ? -9.925 -11.279 35.633 1.00 89.62 185 LYS A N 1
ATOM 1527 C CA . LYS A 1 185 ? -11.086 -10.505 36.115 1.00 89.62 185 LYS A CA 1
ATOM 1528 C C . LYS A 1 185 ? -12.390 -11.308 36.096 1.00 89.62 185 LYS A C 1
ATOM 1530 O O . LYS A 1 185 ? -13.255 -11.098 36.945 1.00 89.62 185 LYS A O 1
ATOM 1535 N N . LEU A 1 186 ? -12.577 -12.207 35.134 1.00 86.44 186 LEU A N 1
ATOM 1536 C CA . LEU A 1 186 ? -13.762 -13.068 35.088 1.00 86.44 186 LEU A CA 1
ATOM 1537 C C . LEU A 1 186 ? -13.711 -14.147 36.176 1.00 86.44 186 LEU A C 1
ATOM 1539 O O . LEU A 1 186 ? -14.716 -14.389 36.843 1.00 86.44 186 LEU A O 1
ATOM 1543 N N . GLU A 1 187 ? -12.543 -14.742 36.414 1.00 83.62 187 GLU A N 1
ATOM 1544 C CA . GLU A 1 187 ? -12.354 -15.757 37.455 1.00 83.62 187 GLU A CA 1
ATOM 1545 C C . GLU A 1 187 ? -12.595 -15.213 38.869 1.00 83.62 187 GLU A C 1
ATOM 1547 O O . GLU A 1 187 ? -13.229 -15.881 39.693 1.00 83.62 187 GLU A O 1
ATOM 1552 N N . THR A 1 188 ? -12.142 -13.988 39.157 1.00 83.75 188 THR A N 1
ATOM 1553 C CA . THR A 1 188 ? -12.407 -13.331 40.446 1.00 83.75 188 THR A CA 1
ATOM 1554 C C . THR A 1 188 ? -13.897 -13.050 40.635 1.00 83.75 188 THR A C 1
ATOM 1556 O O . THR A 1 188 ? -14.448 -13.367 41.687 1.00 83.75 188 THR A O 1
ATOM 1559 N N . ASN A 1 189 ? -14.588 -12.570 39.599 1.00 78.94 189 ASN A N 1
ATOM 1560 C CA . ASN A 1 189 ? -16.031 -12.323 39.644 1.00 78.94 189 ASN A CA 1
ATOM 1561 C C . ASN A 1 189 ? -16.868 -13.605 39.814 1.00 78.94 189 ASN A C 1
ATOM 1563 O O . ASN A 1 189 ? -17.912 -13.575 40.468 1.00 78.94 189 ASN A O 1
ATOM 1567 N N . ILE A 1 190 ? -16.424 -14.738 39.260 1.00 75.44 190 ILE A N 1
ATOM 1568 C CA . ILE A 1 190 ? -17.087 -16.041 39.438 1.00 75.44 190 ILE A CA 1
ATOM 1569 C C . ILE A 1 190 ? -16.899 -16.567 40.868 1.00 75.44 190 ILE A C 1
ATOM 1571 O O . ILE A 1 190 ? -17.843 -17.115 41.436 1.00 75.44 190 ILE A O 1
ATOM 1575 N N . LYS A 1 191 ? -15.718 -16.379 41.473 1.00 66.12 191 LYS A N 1
ATOM 1576 C CA . LYS A 1 191 ? -15.461 -16.764 42.874 1.00 66.12 191 LYS A CA 1
ATOM 1577 C C . LYS A 1 191 ? -16.238 -15.923 43.887 1.00 66.12 191 LYS A C 1
ATOM 1579 O O . LYS A 1 191 ? -16.576 -16.445 44.936 1.00 66.12 191 LYS A O 1
ATOM 1584 N N . VAL A 1 192 ? -16.533 -14.659 43.580 1.00 65.44 192 VAL A N 1
ATOM 1585 C CA . VAL A 1 192 ? -17.319 -13.762 44.452 1.00 65.44 192 VAL A CA 1
ATOM 1586 C C . VAL A 1 192 ? -18.831 -14.043 44.382 1.00 65.44 192 VAL A C 1
ATOM 1588 O O . VAL A 1 192 ? -19.568 -13.666 45.287 1.00 65.44 192 VAL A O 1
ATOM 1591 N N . LYS A 1 193 ? -19.316 -14.710 43.323 1.00 55.81 193 LYS A N 1
ATOM 1592 C CA . LYS A 1 193 ? -20.739 -15.063 43.132 1.00 55.81 193 LYS A CA 1
ATOM 1593 C C . LYS A 1 193 ? -21.135 -16.464 43.638 1.00 55.81 193 LYS A C 1
ATOM 1595 O O . LYS A 1 193 ? -22.298 -16.832 43.478 1.00 55.81 193 LYS A O 1
ATOM 1600 N N . LYS A 1 194 ? -20.204 -17.238 44.201 1.00 46.84 194 LYS A N 1
ATOM 1601 C CA . LYS A 1 194 ? -20.452 -18.531 44.866 1.00 46.84 194 LYS A CA 1
ATOM 1602 C C . LYS A 1 194 ? -20.316 -18.378 46.372 1.00 46.84 194 LYS A C 1
ATOM 1604 O O . LYS A 1 194 ? -21.074 -19.078 47.072 1.00 46.84 194 LYS A O 1
#

InterPro domains:
  IPR032727 Flagellar C1a complex subunit C1a-32 [PF14769] (47-141)
  IPR032727 Flagellar C1a complex subunit C1a-32 [PTHR28457] (40-140)

pLDDT: mean 76.76, std 17.45, range [34.62, 96.06]